Protein AF-A0A2S7QR73-F1 (afdb_monomer_lite)

Structure (mmCIF, N/CA/C/O backbone):
data_AF-A0A2S7QR73-F1
#
_entry.id   AF-A0A2S7QR73-F1
#
loop_
_atom_site.group_PDB
_atom_site.id
_atom_site.type_symbol
_atom_site.label_atom_id
_atom_site.label_alt_id
_atom_site.label_comp_id
_atom_site.label_asym_id
_atom_site.label_entity_id
_atom_site.label_seq_id
_atom_site.pdbx_PDB_ins_code
_atom_site.Cartn_x
_atom_site.Cartn_y
_atom_site.Cartn_z
_atom_site.occupancy
_atom_site.B_iso_or_equiv
_atom_site.auth_seq_id
_atom_site.auth_comp_id
_atom_site.auth_asym_id
_atom_site.auth_atom_id
_atom_site.pdbx_PDB_model_num
ATOM 1 N N . MET A 1 1 ? 65.691 20.257 -45.209 1.00 44.84 1 MET A N 1
ATOM 2 C CA . MET A 1 1 ? 66.036 21.698 -45.166 1.00 44.84 1 MET A CA 1
ATOM 3 C C . MET A 1 1 ? 64.734 22.487 -45.276 1.00 44.84 1 MET A C 1
ATOM 5 O O . MET A 1 1 ? 64.049 22.282 -46.259 1.00 44.84 1 MET A O 1
ATOM 9 N N . ALA A 1 2 ? 64.239 23.292 -44.341 1.00 52.44 2 ALA A N 1
ATOM 10 C CA . ALA A 1 2 ? 64.765 23.883 -43.115 1.00 52.44 2 ALA A CA 1
ATOM 11 C C . ALA A 1 2 ? 63.640 23.892 -42.055 1.00 52.44 2 ALA A C 1
ATOM 13 O O . ALA A 1 2 ? 62.468 24.054 -42.401 1.00 52.44 2 ALA A O 1
ATOM 14 N N . SER A 1 3 ? 63.965 23.687 -40.775 1.00 55.66 3 SER A N 1
ATOM 15 C CA . SER A 1 3 ? 62.967 23.759 -39.703 1.00 55.66 3 SER A CA 1
ATOM 16 C C . SER A 1 3 ? 62.604 25.225 -39.451 1.00 55.66 3 SER A C 1
ATOM 18 O O . SER A 1 3 ? 63.450 26.045 -39.104 1.00 55.66 3 SER A O 1
ATOM 20 N N . LYS A 1 4 ? 61.333 25.579 -39.658 1.00 60.69 4 LYS A N 1
ATOM 21 C CA . LYS A 1 4 ? 60.833 26.939 -39.426 1.00 60.69 4 LYS A CA 1
ATOM 22 C C . LYS A 1 4 ? 60.657 27.137 -37.914 1.00 60.69 4 LYS A C 1
ATOM 24 O O . LYS A 1 4 ? 59.605 26.832 -37.361 1.00 60.69 4 LYS A O 1
ATOM 29 N N . LYS A 1 5 ? 61.738 27.531 -37.235 1.00 59.88 5 LYS A N 1
ATOM 30 C CA . LYS A 1 5 ? 61.752 27.907 -35.811 1.00 59.88 5 LYS A CA 1
ATOM 31 C C . LYS A 1 5 ? 61.102 29.286 -35.654 1.00 59.88 5 LYS A C 1
ATOM 33 O O . LYS A 1 5 ? 61.401 30.195 -36.425 1.00 59.88 5 LYS A O 1
ATOM 38 N N . GLY A 1 6 ? 60.184 29.419 -34.697 1.00 63.78 6 GLY A N 1
ATOM 39 C CA . GLY A 1 6 ? 59.616 30.713 -34.308 1.00 63.78 6 GLY A CA 1
ATOM 40 C C . GLY A 1 6 ? 60.634 31.565 -33.544 1.00 63.78 6 GLY A C 1
ATOM 41 O O . GLY A 1 6 ? 61.650 31.049 -33.085 1.00 63.78 6 GLY A O 1
ATOM 42 N N . ALA A 1 7 ? 60.347 32.861 -33.391 1.00 65.88 7 ALA A N 1
ATOM 43 C CA . ALA A 1 7 ? 61.263 33.874 -32.848 1.00 65.88 7 ALA A CA 1
ATOM 44 C C . ALA A 1 7 ? 61.832 33.586 -31.436 1.00 65.88 7 ALA A C 1
ATOM 46 O O . ALA A 1 7 ? 62.838 34.178 -31.067 1.00 65.88 7 ALA A O 1
ATOM 47 N N . TYR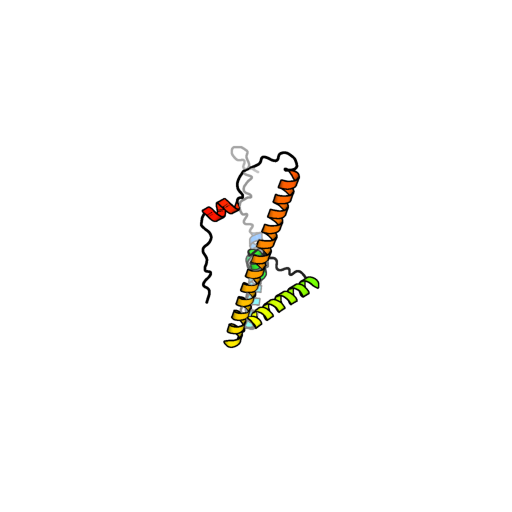 A 1 8 ? 61.232 32.666 -30.673 1.00 61.94 8 TYR A N 1
ATOM 48 C CA . TYR A 1 8 ? 61.679 32.250 -29.338 1.00 61.94 8 TYR A CA 1
ATOM 49 C C . TYR A 1 8 ? 61.745 30.726 -29.198 1.00 61.94 8 TYR A C 1
ATOM 51 O O . TYR A 1 8 ? 61.194 30.187 -28.252 1.00 61.94 8 TYR A O 1
ATOM 59 N N . ASP A 1 9 ? 62.341 30.010 -30.152 1.00 57.59 9 ASP A N 1
ATOM 60 C CA . ASP A 1 9 ? 62.691 28.574 -30.067 1.00 57.59 9 ASP A CA 1
ATOM 61 C C . ASP A 1 9 ? 61.603 27.557 -29.647 1.00 57.59 9 ASP A C 1
ATOM 63 O O . ASP A 1 9 ? 61.860 26.355 -29.589 1.00 57.59 9 ASP A O 1
ATOM 67 N N . THR A 1 10 ? 60.365 27.994 -29.435 1.00 62.06 10 THR A N 1
ATOM 68 C CA . THR A 1 10 ? 59.221 27.178 -29.055 1.00 62.06 10 THR A CA 1
ATOM 69 C C . THR A 1 10 ? 58.523 26.722 -30.327 1.00 62.06 10 THR A C 1
ATOM 71 O O . THR A 1 10 ? 57.956 27.502 -31.095 1.00 62.06 10 THR A O 1
ATOM 74 N N . LYS A 1 11 ? 58.600 25.419 -30.607 1.00 60.41 11 LYS A N 1
ATOM 75 C CA . LYS A 1 11 ? 57.758 24.809 -31.636 1.00 60.41 11 LYS A CA 1
ATOM 76 C C . LYS A 1 11 ? 56.322 24.806 -31.112 1.00 60.41 11 LYS A C 1
ATOM 78 O O . LYS A 1 11 ? 56.071 24.251 -30.051 1.00 60.41 11 LYS A O 1
ATOM 83 N N . ALA A 1 12 ? 55.392 25.403 -31.855 1.00 63.38 12 ALA A N 1
ATOM 84 C CA . ALA A 1 12 ? 53.958 25.313 -31.587 1.00 63.38 12 ALA A CA 1
ATOM 85 C C . ALA A 1 12 ? 53.486 23.866 -31.822 1.00 63.38 12 ALA A C 1
ATOM 87 O O . ALA A 1 12 ? 53.036 23.519 -32.911 1.00 63.38 12 ALA A O 1
ATOM 88 N N . SER A 1 13 ? 53.680 22.999 -30.829 1.00 59.09 13 SER A N 1
ATOM 89 C CA . SER A 1 13 ? 53.363 21.569 -30.895 1.00 59.09 13 SER A CA 1
ATOM 90 C C . SER A 1 13 ? 51.941 21.237 -30.456 1.00 59.09 13 SER A C 1
ATOM 92 O O . SER A 1 13 ? 51.587 20.069 -30.450 1.00 59.09 13 SER A O 1
ATOM 94 N N . ASP A 1 14 ? 51.122 22.228 -30.106 1.00 60.09 14 ASP A N 1
ATOM 95 C CA . ASP A 1 14 ? 49.818 21.980 -29.498 1.00 60.09 14 ASP A CA 1
ATOM 96 C C . ASP A 1 14 ? 48.669 22.465 -30.388 1.00 60.09 14 ASP A C 1
ATOM 98 O O . ASP A 1 14 ? 48.082 23.534 -30.216 1.00 60.09 14 ASP A O 1
ATOM 102 N N . THR A 1 15 ? 48.414 21.700 -31.450 1.00 70.69 15 THR A N 1
ATOM 103 C CA . THR A 1 15 ? 47.251 21.910 -32.328 1.00 70.69 15 THR A CA 1
ATOM 104 C C . THR A 1 15 ? 46.452 20.627 -32.542 1.00 70.69 15 THR A C 1
ATOM 106 O O . THR A 1 15 ? 45.546 20.599 -33.373 1.00 70.69 15 THR A O 1
ATOM 109 N N . ASP A 1 16 ? 46.747 19.586 -31.760 1.00 67.81 16 ASP A N 1
ATOM 110 C CA . ASP A 1 16 ? 46.113 18.268 -31.850 1.00 67.81 16 ASP A CA 1
ATOM 111 C C . ASP A 1 16 ? 44.654 18.259 -31.368 1.00 67.81 16 ASP A C 1
ATOM 113 O O . ASP A 1 16 ? 43.897 17.358 -31.714 1.00 67.81 16 ASP A O 1
ATOM 117 N N . PHE A 1 17 ? 44.205 19.316 -30.685 1.00 73.31 17 PHE A N 1
ATOM 118 C CA . PHE A 1 17 ? 42.786 19.559 -30.398 1.00 73.31 17 PHE A CA 1
ATOM 119 C C . PHE A 1 17 ? 41.962 19.947 -31.638 1.00 73.31 17 PHE A C 1
ATOM 121 O O . PHE A 1 17 ? 40.730 20.006 -31.581 1.00 73.31 17 PHE A O 1
ATOM 128 N N . ARG A 1 18 ? 42.609 20.259 -32.771 1.00 77.62 18 ARG A N 1
ATOM 129 C CA . ARG A 1 18 ? 41.910 20.625 -34.008 1.00 77.62 18 ARG A CA 1
ATOM 130 C C . ARG A 1 18 ? 41.468 19.368 -34.744 1.00 77.62 18 ARG A C 1
ATOM 132 O O . ARG A 1 18 ? 42.265 18.469 -34.987 1.00 77.62 18 ARG A O 1
ATOM 139 N N . LYS A 1 19 ? 40.199 19.349 -35.165 1.00 81.19 19 LYS A N 1
ATOM 140 C CA . LYS A 1 19 ? 39.638 18.284 -36.006 1.00 81.19 19 LYS A CA 1
ATOM 141 C C . LYS A 1 19 ? 40.501 18.107 -37.258 1.00 81.19 19 LYS A C 1
ATOM 143 O O . LYS A 1 19 ? 40.556 19.003 -38.102 1.00 81.19 19 LYS A O 1
ATOM 148 N N . LYS A 1 20 ? 41.161 16.955 -37.368 1.00 76.94 20 LYS A N 1
ATOM 149 C CA . LYS A 1 20 ? 41.886 16.549 -38.572 1.00 76.94 20 LYS A CA 1
ATOM 150 C C . LYS A 1 20 ? 40.854 15.982 -39.547 1.00 76.94 20 LYS A C 1
ATOM 152 O O . LYS A 1 20 ? 40.117 15.059 -39.220 1.00 76.94 20 LYS A O 1
ATOM 157 N N . TYR A 1 21 ? 40.706 16.631 -40.699 1.00 78.12 21 TYR A N 1
ATOM 158 C CA . TYR A 1 21 ? 39.821 16.164 -41.765 1.00 78.12 21 TYR A CA 1
ATOM 159 C C . TYR A 1 21 ? 40.625 15.264 -42.700 1.00 78.12 21 TYR A C 1
ATOM 161 O O . TYR A 1 21 ? 41.126 15.713 -43.734 1.00 78.12 21 TYR A O 1
ATOM 169 N N . ASP A 1 22 ? 40.772 14.000 -42.316 1.00 84.12 22 ASP A N 1
ATOM 170 C CA . ASP A 1 22 ? 41.533 13.028 -43.092 1.00 84.12 22 ASP A CA 1
ATOM 171 C C . ASP A 1 22 ? 40.709 12.527 -44.284 1.00 84.12 22 ASP A C 1
ATOM 173 O O . ASP A 1 22 ? 39.719 11.812 -44.147 1.00 84.12 22 ASP A O 1
ATOM 177 N N . ARG A 1 23 ? 41.107 12.920 -45.501 1.00 82.38 23 ARG A N 1
ATOM 178 C CA . ARG A 1 23 ? 40.344 12.645 -46.736 1.00 82.38 23 ARG A CA 1
ATOM 179 C C . ARG A 1 23 ? 40.074 11.156 -46.971 1.00 82.38 23 ARG A C 1
ATOM 181 O O . ARG A 1 23 ? 39.033 10.824 -47.529 1.00 82.38 23 ARG A O 1
ATOM 188 N N . ALA A 1 24 ? 40.992 10.283 -46.559 1.00 85.81 24 ALA A N 1
ATOM 189 C CA . ALA A 1 24 ? 40.832 8.834 -46.671 1.00 85.81 24 ALA A CA 1
ATOM 190 C C . ALA A 1 24 ? 39.716 8.318 -45.748 1.00 85.81 24 ALA A C 1
ATOM 192 O O . ALA A 1 24 ? 38.812 7.635 -46.216 1.00 85.81 24 ALA A O 1
ATOM 193 N N . GLU A 1 25 ? 39.711 8.743 -44.483 1.00 81.81 25 GLU A N 1
ATOM 194 C CA . GLU A 1 25 ? 38.678 8.381 -43.506 1.00 81.81 25 GLU A CA 1
ATOM 195 C C . GLU A 1 25 ? 37.289 8.866 -43.954 1.00 81.81 25 GLU A C 1
ATOM 197 O O . GLU A 1 25 ? 36.293 8.153 -43.846 1.00 81.81 25 GLU A O 1
ATOM 202 N N . TYR A 1 26 ? 37.205 10.070 -44.528 1.00 83.25 26 TYR A N 1
ATOM 203 C CA . TYR A 1 26 ? 35.949 10.586 -45.080 1.00 83.25 26 TYR A CA 1
ATOM 204 C C . TYR A 1 26 ? 35.499 9.840 -46.342 1.00 83.25 26 TYR A C 1
ATOM 206 O O . TYR A 1 26 ? 34.296 9.670 -46.539 1.00 83.25 26 TYR A O 1
ATOM 214 N N . ALA A 1 27 ? 36.430 9.378 -47.180 1.00 88.69 27 ALA A N 1
ATOM 215 C CA . ALA A 1 27 ? 36.106 8.555 -48.341 1.00 88.69 27 ALA A CA 1
ATOM 216 C C . ALA A 1 27 ? 35.584 7.169 -47.928 1.00 88.69 27 ALA A C 1
ATOM 218 O O . ALA A 1 27 ? 34.644 6.665 -48.539 1.00 88.69 27 ALA A O 1
ATOM 219 N N . GLU A 1 28 ? 36.138 6.571 -46.873 1.00 88.38 28 GLU A N 1
ATOM 220 C CA . GLU A 1 28 ? 35.638 5.313 -46.305 1.00 88.38 28 GLU A CA 1
ATOM 221 C C . GLU A 1 28 ? 34.257 5.493 -45.668 1.00 88.38 28 GLU A C 1
ATOM 223 O O . GLU A 1 28 ? 33.320 4.787 -46.039 1.00 88.38 28 GLU A O 1
ATOM 228 N N . LYS A 1 29 ? 34.067 6.528 -44.838 1.00 86.50 29 LYS A N 1
ATOM 229 C CA . LYS A 1 29 ? 32.746 6.876 -44.280 1.00 86.50 29 LYS A CA 1
ATOM 230 C C . LYS A 1 29 ? 31.697 7.171 -45.355 1.00 86.50 29 LYS A C 1
ATOM 232 O O . LYS A 1 29 ? 30.511 6.920 -45.139 1.00 86.50 29 LYS A O 1
ATOM 237 N N . ALA A 1 30 ? 32.098 7.729 -46.500 1.00 87.56 30 ALA A N 1
ATOM 238 C CA . ALA A 1 30 ? 31.198 7.952 -47.629 1.00 87.56 30 ALA A CA 1
ATOM 239 C C . ALA A 1 30 ? 30.758 6.625 -48.266 1.00 87.56 30 ALA A C 1
ATOM 241 O O . ALA A 1 30 ? 29.562 6.427 -48.470 1.00 87.56 30 ALA A O 1
ATOM 242 N N . LYS A 1 31 ? 31.693 5.692 -48.493 1.00 93.12 31 LYS A N 1
ATOM 243 C CA . LYS A 1 31 ? 31.383 4.348 -49.010 1.00 93.12 31 LYS A CA 1
ATOM 244 C C . LYS A 1 31 ? 30.484 3.558 -48.060 1.00 93.12 31 LYS A C 1
ATOM 246 O O . LYS A 1 31 ? 29.537 2.919 -48.505 1.00 93.12 31 LYS A O 1
ATOM 251 N N . GLU A 1 32 ? 30.746 3.620 -46.756 1.00 90.31 32 GLU A N 1
ATOM 252 C CA . GLU A 1 32 ? 29.907 2.964 -45.747 1.00 90.31 32 GLU A CA 1
ATOM 253 C C . GLU A 1 32 ? 28.484 3.527 -45.722 1.00 90.31 32 GLU A C 1
ATOM 255 O O . GLU A 1 32 ? 27.520 2.778 -45.576 1.00 90.31 32 GLU A O 1
ATOM 260 N N . ARG A 1 33 ? 28.333 4.846 -45.882 1.00 89.12 33 ARG A N 1
ATOM 261 C CA . ARG A 1 33 ? 27.018 5.488 -45.964 1.00 89.12 33 ARG A CA 1
ATOM 262 C C . ARG A 1 33 ? 26.269 5.076 -47.224 1.00 89.12 33 ARG A C 1
ATOM 264 O O . ARG A 1 33 ? 25.105 4.714 -47.127 1.00 89.12 33 ARG A O 1
ATOM 271 N N . GLU A 1 34 ? 26.941 5.076 -48.372 1.00 90.50 34 GLU A N 1
ATOM 272 C CA . GLU A 1 34 ? 26.350 4.647 -49.643 1.00 90.50 34 GLU A CA 1
ATOM 273 C C . GLU A 1 34 ? 25.908 3.174 -49.589 1.00 90.50 34 GLU A C 1
ATOM 275 O O . GLU A 1 34 ? 24.817 2.827 -50.045 1.00 90.50 34 GLU A O 1
ATOM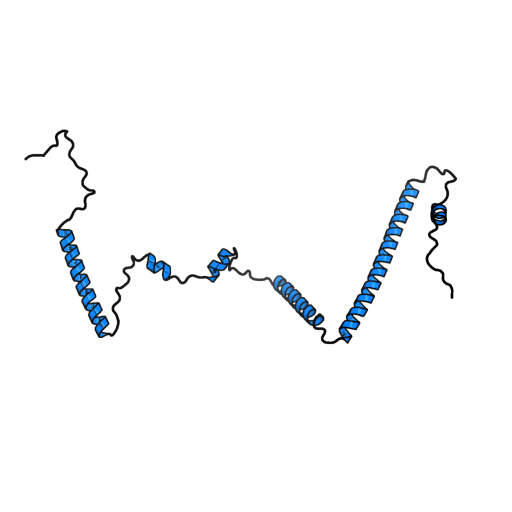 280 N N . ALA A 1 35 ? 26.712 2.304 -48.966 1.00 90.81 35 ALA A N 1
ATOM 281 C CA . ALA A 1 35 ? 26.349 0.907 -48.738 1.00 90.81 35 ALA A CA 1
ATOM 282 C C . ALA A 1 35 ? 25.101 0.778 -47.846 1.00 90.81 35 ALA A C 1
ATOM 284 O O . ALA A 1 35 ? 24.158 0.078 -48.218 1.00 90.81 35 ALA A O 1
ATOM 285 N N . LYS A 1 36 ? 25.050 1.511 -46.724 1.00 87.50 36 LYS A N 1
ATOM 286 C CA . LYS A 1 36 ? 23.887 1.536 -45.821 1.00 87.50 36 LYS A CA 1
ATOM 287 C C . LYS A 1 36 ? 22.631 2.070 -46.509 1.00 87.50 36 LYS A C 1
ATOM 289 O O . LYS A 1 36 ? 21.576 1.460 -46.400 1.00 87.50 36 LYS A O 1
ATOM 294 N N . GLU A 1 37 ? 22.731 3.154 -47.273 1.00 87.75 37 GLU A N 1
ATOM 295 C CA . GLU A 1 37 ? 21.601 3.717 -48.025 1.00 87.75 37 GLU A CA 1
ATOM 296 C C . GLU A 1 37 ? 21.068 2.737 -49.079 1.00 87.75 37 GLU A C 1
ATOM 298 O O . GLU A 1 37 ? 19.856 2.631 -49.281 1.00 87.75 37 GLU A O 1
ATOM 303 N N . LYS A 1 38 ? 21.955 1.969 -49.722 1.00 92.12 38 LYS A N 1
ATOM 304 C CA . LYS A 1 38 ? 21.570 0.922 -50.674 1.00 92.12 38 LYS A CA 1
ATOM 305 C C . LYS A 1 38 ? 20.837 -0.233 -49.993 1.00 92.12 38 LYS A C 1
ATOM 307 O O . LYS A 1 38 ? 19.854 -0.733 -50.543 1.00 92.12 38 LYS A O 1
ATOM 312 N N . GLU A 1 39 ? 21.292 -0.654 -48.818 1.00 87.75 39 GLU A N 1
ATOM 313 C CA . GLU A 1 39 ? 20.623 -1.679 -48.012 1.00 87.75 39 GLU A CA 1
ATOM 314 C C . GLU A 1 39 ? 19.271 -1.188 -47.487 1.00 87.75 39 GLU A C 1
ATOM 316 O O . GLU A 1 39 ? 18.262 -1.864 -47.678 1.00 87.75 39 GLU A O 1
ATOM 321 N N . GLU A 1 40 ? 19.197 0.028 -46.944 1.00 86.69 40 GLU A N 1
ATOM 322 C CA . GLU A 1 40 ? 17.932 0.643 -46.539 1.00 86.69 40 GLU A CA 1
ATOM 323 C C . GLU A 1 40 ? 16.964 0.799 -47.712 1.00 86.69 40 GLU A C 1
ATOM 325 O O . GLU A 1 40 ? 15.766 0.568 -47.562 1.00 86.69 40 GLU A O 1
ATOM 330 N N . GLY A 1 41 ? 17.458 1.181 -48.891 1.00 89.25 41 GLY A N 1
ATOM 331 C CA . GLY A 1 41 ? 16.658 1.282 -50.107 1.00 89.25 41 GLY A CA 1
ATOM 332 C C . GLY A 1 41 ? 16.030 -0.058 -50.492 1.00 89.25 41 GLY A C 1
ATOM 333 O O . GLY A 1 41 ? 14.840 -0.105 -50.812 1.00 89.25 41 GLY A O 1
ATOM 334 N N . ARG A 1 42 ? 16.797 -1.153 -50.391 1.00 91.31 42 ARG A N 1
ATOM 335 C CA . ARG A 1 42 ? 16.285 -2.520 -50.591 1.00 91.31 42 ARG A CA 1
ATOM 336 C C . ARG A 1 42 ? 15.237 -2.879 -49.545 1.00 91.31 42 ARG A C 1
ATOM 338 O O . ARG A 1 42 ? 14.136 -3.262 -49.918 1.00 91.31 42 ARG A O 1
ATOM 345 N N . LEU A 1 43 ? 15.522 -2.664 -48.263 1.00 90.00 43 LEU A N 1
ATOM 346 C CA . LEU A 1 43 ? 14.594 -2.982 -47.173 1.00 90.00 43 LEU A CA 1
ATOM 347 C C . LEU A 1 43 ? 13.298 -2.160 -47.247 1.00 90.00 43 LEU A C 1
ATOM 349 O O . LEU A 1 43 ? 12.211 -2.671 -46.982 1.00 90.00 43 LEU A O 1
ATOM 353 N N . ARG A 1 44 ? 13.376 -0.889 -47.659 1.00 89.19 44 ARG A N 1
ATOM 354 C CA . ARG A 1 44 ? 12.203 -0.040 -47.928 1.00 89.19 44 ARG A CA 1
ATOM 355 C C . ARG A 1 44 ? 11.383 -0.567 -49.094 1.00 89.19 44 ARG A C 1
ATOM 357 O O . ARG A 1 44 ? 10.155 -0.546 -49.030 1.00 89.19 44 ARG A O 1
ATOM 364 N N . TYR A 1 45 ? 12.051 -1.010 -50.154 1.00 90.31 45 TYR A N 1
ATOM 365 C CA . TYR A 1 45 ? 11.398 -1.586 -51.322 1.00 90.31 45 TYR A CA 1
ATOM 366 C C . TYR A 1 45 ? 10.708 -2.913 -50.981 1.00 90.31 45 TYR A C 1
ATOM 368 O O . TYR A 1 45 ? 9.541 -3.098 -51.317 1.00 90.31 45 TYR A O 1
ATOM 376 N N . GLU A 1 46 ? 11.377 -3.786 -50.232 1.00 90.38 46 GLU A N 1
ATOM 377 C CA . GLU A 1 46 ? 10.817 -5.039 -49.721 1.00 90.38 46 GLU A CA 1
ATOM 378 C C . GLU A 1 46 ? 9.632 -4.792 -48.780 1.00 90.38 46 GLU A C 1
ATOM 380 O O . GLU A 1 46 ? 8.584 -5.419 -48.934 1.00 90.38 46 GLU A O 1
ATOM 385 N N . ALA A 1 47 ? 9.733 -3.822 -47.865 1.00 91.38 47 ALA A N 1
ATOM 386 C CA . ALA A 1 47 ? 8.619 -3.425 -47.005 1.00 91.38 47 ALA A CA 1
ATOM 387 C C . ALA A 1 47 ? 7.426 -2.915 -47.830 1.00 91.38 47 ALA A C 1
ATOM 389 O O . ALA A 1 47 ? 6.289 -3.322 -47.586 1.00 91.38 47 ALA A O 1
ATOM 390 N N . LYS A 1 48 ? 7.685 -2.095 -48.858 1.00 91.81 48 LYS A N 1
ATOM 391 C CA . LYS A 1 48 ? 6.659 -1.593 -49.781 1.00 91.81 48 LYS A CA 1
ATOM 392 C C . LYS A 1 48 ? 5.981 -2.726 -50.557 1.00 91.81 48 LYS A C 1
ATOM 394 O O . LYS A 1 48 ? 4.759 -2.704 -50.674 1.00 91.81 48 LYS A O 1
ATOM 399 N N . LEU A 1 49 ? 6.738 -3.713 -51.044 1.00 93.19 49 LEU A N 1
ATOM 400 C CA . LEU A 1 49 ? 6.189 -4.913 -51.691 1.00 93.19 49 LEU A CA 1
ATOM 401 C C . LEU A 1 49 ? 5.347 -5.750 -50.722 1.00 93.19 49 LEU A C 1
ATOM 403 O O . LEU A 1 49 ? 4.289 -6.245 -51.096 1.00 93.19 49 LEU A O 1
ATOM 407 N N . ALA A 1 50 ? 5.777 -5.856 -49.465 1.00 90.94 50 ALA A N 1
ATOM 408 C CA . ALA A 1 50 ? 5.038 -6.529 -48.402 1.00 90.94 50 ALA A CA 1
ATOM 409 C C . ALA A 1 50 ? 3.846 -5.712 -47.855 1.00 90.94 50 ALA A C 1
ATOM 411 O O . ALA A 1 50 ? 3.190 -6.157 -46.913 1.00 90.94 50 ALA A O 1
ATOM 412 N N . GLY A 1 51 ? 3.582 -4.510 -48.386 1.00 93.19 51 GLY A N 1
ATOM 413 C CA . GLY A 1 51 ? 2.516 -3.615 -47.921 1.00 93.19 51 GLY A CA 1
ATOM 414 C C . GLY A 1 51 ? 2.738 -3.033 -46.519 1.00 93.19 51 GLY A C 1
ATOM 415 O O . GLY A 1 51 ? 1.805 -2.515 -45.910 1.00 93.19 51 GLY A O 1
ATOM 416 N N . LYS A 1 52 ? 3.960 -3.119 -45.981 1.00 91.94 52 LYS A N 1
ATOM 417 C CA . LYS A 1 52 ? 4.333 -2.626 -44.650 1.00 91.94 52 LYS A CA 1
ATOM 418 C C . LYS A 1 52 ? 5.125 -1.325 -44.763 1.00 91.94 52 LYS A C 1
ATOM 420 O O . LYS A 1 52 ? 5.889 -1.107 -45.700 1.00 91.94 52 LYS A O 1
ATOM 425 N N . LYS A 1 53 ? 4.976 -0.443 -43.774 1.00 90.06 53 LYS A N 1
ATOM 426 C CA . LYS A 1 53 ? 5.825 0.748 -43.656 1.00 90.06 53 LYS A CA 1
ATOM 427 C C . LYS A 1 53 ? 7.207 0.334 -43.145 1.00 90.06 53 LYS A C 1
ATOM 429 O O . LYS A 1 53 ? 7.301 -0.412 -42.175 1.00 90.06 53 LYS A O 1
ATOM 434 N N . TYR A 1 54 ? 8.262 0.834 -43.784 1.00 88.69 54 TYR A N 1
ATOM 435 C CA . TYR A 1 54 ? 9.626 0.652 -43.295 1.00 88.69 54 TYR A CA 1
ATOM 436 C C . TYR A 1 54 ? 9.858 1.480 -42.028 1.00 88.69 54 TYR A C 1
ATOM 438 O O . TYR A 1 54 ? 9.572 2.681 -42.005 1.00 88.69 54 TYR A O 1
ATOM 446 N N . TYR A 1 55 ? 10.415 0.834 -41.010 1.00 86.31 55 TYR A N 1
ATOM 447 C CA . TYR A 1 55 ? 10.939 1.462 -39.805 1.00 86.31 55 TYR A CA 1
ATOM 448 C C . TYR A 1 55 ? 12.419 1.104 -39.705 1.00 86.31 55 TYR A C 1
ATOM 450 O O . TYR A 1 55 ? 12.778 -0.056 -39.903 1.00 86.31 55 TYR A O 1
ATOM 458 N N . ALA A 1 56 ? 13.267 2.095 -39.424 1.00 85.38 56 ALA A N 1
ATOM 459 C CA . ALA A 1 56 ? 14.678 1.834 -39.174 1.00 85.38 56 ALA A CA 1
ATOM 460 C C . ALA A 1 56 ? 14.808 0.950 -37.917 1.00 85.38 56 ALA A C 1
ATOM 462 O O . ALA A 1 56 ? 14.146 1.243 -36.915 1.00 85.38 56 ALA A O 1
ATOM 463 N N . PRO A 1 57 ? 15.593 -0.141 -37.962 1.00 80.75 57 PRO A N 1
ATOM 464 C CA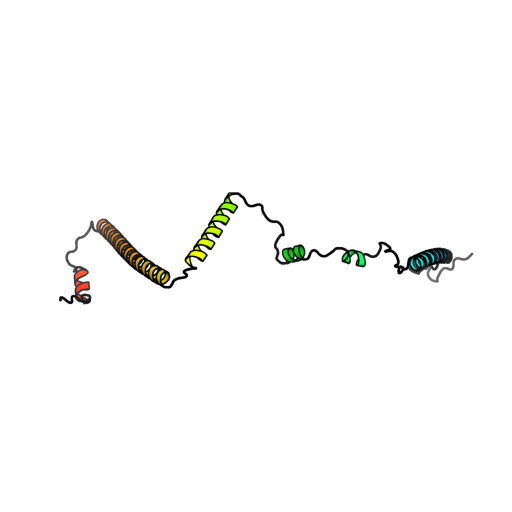 . PRO A 1 57 ? 15.793 -0.989 -36.798 1.00 80.75 57 PRO A CA 1
ATOM 465 C C . PRO A 1 57 ? 16.548 -0.226 -35.706 1.00 80.75 57 PRO A C 1
ATOM 467 O O . PRO A 1 57 ? 17.416 0.599 -35.986 1.00 80.75 57 PRO A O 1
ATOM 470 N N . LEU A 1 58 ? 16.212 -0.528 -34.453 1.00 79.81 58 LEU A N 1
ATOM 471 C CA . LEU A 1 58 ? 16.837 0.062 -33.276 1.00 79.81 58 LEU A CA 1
ATOM 472 C C . LEU A 1 58 ? 18.332 -0.293 -33.236 1.00 79.81 58 LEU A C 1
ATOM 474 O O . LEU A 1 58 ? 18.677 -1.472 -33.189 1.00 79.81 58 LEU A O 1
ATOM 478 N N . THR A 1 59 ? 19.221 0.702 -33.220 1.00 78.44 59 THR A N 1
ATOM 479 C CA . THR A 1 59 ? 20.684 0.495 -33.278 1.00 78.44 59 THR A CA 1
ATOM 480 C C . THR A 1 59 ? 21.319 0.118 -31.935 1.00 78.44 59 THR A C 1
ATOM 482 O O . THR A 1 59 ? 22.529 -0.046 -31.858 1.00 78.44 59 THR A O 1
ATOM 485 N N . GLY A 1 60 ? 20.525 -0.029 -30.868 1.00 72.69 60 GLY A N 1
ATOM 486 C CA . GLY A 1 60 ? 20.992 -0.451 -29.540 1.00 72.69 60 GLY A CA 1
ATOM 487 C C . GLY A 1 60 ? 21.589 0.664 -28.671 1.00 72.69 60 GLY A C 1
ATOM 488 O O . GLY A 1 60 ? 21.510 0.563 -27.450 1.00 72.69 60 GLY A O 1
ATOM 489 N N . ASP A 1 61 ? 22.065 1.758 -29.272 1.00 69.31 61 ASP A N 1
ATOM 490 C CA . ASP A 1 61 ? 22.625 2.927 -28.565 1.00 69.31 61 ASP A CA 1
ATOM 491 C C . ASP A 1 61 ? 21.555 3.867 -27.970 1.00 69.31 61 ASP A C 1
ATOM 493 O O . ASP A 1 61 ? 21.860 4.875 -27.327 1.00 69.31 61 ASP A O 1
ATOM 497 N N . GLU A 1 62 ? 20.272 3.562 -28.171 1.00 69.75 62 GLU A N 1
ATOM 498 C CA . GLU A 1 62 ? 19.168 4.396 -27.702 1.00 69.75 62 GLU A CA 1
ATOM 499 C C . GLU A 1 62 ? 18.809 4.123 -26.231 1.00 69.75 62 GLU A C 1
ATOM 501 O O . GLU A 1 62 ? 17.794 3.503 -25.893 1.00 69.75 62 GLU A O 1
ATOM 506 N N . THR A 1 63 ? 19.637 4.637 -25.326 1.00 65.25 63 THR A N 1
ATOM 507 C CA . THR A 1 63 ? 19.446 4.524 -23.868 1.00 65.25 63 THR A CA 1
ATOM 508 C C . THR A 1 63 ? 18.127 5.140 -23.380 1.00 65.25 63 THR A C 1
ATOM 510 O O . THR A 1 63 ? 17.495 4.631 -22.454 1.00 65.25 63 THR A O 1
ATOM 513 N N . LEU A 1 64 ? 17.658 6.208 -24.033 1.00 63.47 64 LEU A N 1
ATOM 514 C CA . LEU A 1 64 ? 16.425 6.916 -23.669 1.00 63.47 64 LEU A CA 1
ATOM 515 C C . LEU A 1 64 ? 15.147 6.159 -24.070 1.00 63.47 64 LEU A C 1
ATOM 517 O O . LEU A 1 64 ? 14.111 6.311 -23.419 1.00 63.47 64 LEU A O 1
ATOM 521 N N . THR A 1 65 ? 15.205 5.337 -25.119 1.00 64.75 65 THR A N 1
ATOM 522 C CA . THR A 1 65 ? 14.049 4.580 -25.628 1.00 64.75 65 THR A CA 1
ATOM 523 C C . THR A 1 65 ? 13.849 3.290 -24.829 1.00 64.75 65 THR A C 1
ATOM 525 O O . THR A 1 65 ? 12.716 2.920 -24.519 1.00 64.75 65 THR A O 1
ATOM 528 N N . GLN A 1 66 ? 14.946 2.658 -24.397 1.00 65.50 66 GLN A N 1
ATOM 529 C CA . GLN A 1 66 ? 14.927 1.442 -23.574 1.00 65.50 66 GLN A CA 1
ATOM 530 C C . GLN A 1 66 ? 14.287 1.667 -22.194 1.00 65.50 66 GLN A C 1
ATOM 532 O O . GLN A 1 66 ? 13.516 0.829 -21.729 1.00 65.50 66 GLN A O 1
ATOM 537 N N . ALA A 1 67 ? 14.513 2.826 -21.565 1.00 63.16 67 ALA A N 1
ATOM 538 C CA . ALA A 1 67 ? 13.939 3.147 -20.254 1.00 63.16 67 ALA A CA 1
ATOM 539 C C . ALA A 1 67 ? 12.395 3.207 -20.246 1.00 63.16 67 ALA A C 1
ATOM 541 O O . ALA A 1 67 ? 11.776 2.955 -19.215 1.00 63.16 67 ALA A O 1
ATOM 542 N N . ARG A 1 68 ? 11.760 3.503 -21.391 1.00 63.22 68 ARG A N 1
ATOM 543 C CA . ARG A 1 68 ? 10.290 3.516 -21.540 1.00 63.22 68 ARG A CA 1
ATOM 544 C C . ARG A 1 68 ? 9.687 2.143 -21.833 1.00 63.22 68 ARG A C 1
ATOM 546 O O . ARG A 1 68 ? 8.477 1.985 -21.696 1.00 63.22 68 ARG A O 1
ATOM 553 N N . ALA A 1 69 ? 10.497 1.173 -22.257 1.00 64.81 69 ALA A N 1
ATOM 554 C CA . ALA A 1 69 ? 10.023 -0.171 -22.581 1.00 64.81 69 ALA A CA 1
ATOM 555 C C . ALA A 1 69 ? 9.654 -0.972 -21.322 1.00 64.81 69 ALA A C 1
ATOM 557 O O . ALA A 1 69 ? 8.757 -1.815 -21.360 1.00 64.81 69 ALA A O 1
ATOM 558 N N . ASN A 1 70 ? 10.296 -0.676 -20.190 1.00 73.81 70 ASN A N 1
ATOM 559 C CA . ASN A 1 70 ? 9.966 -1.298 -18.915 1.00 73.81 70 ASN A CA 1
ATOM 560 C C . ASN A 1 70 ? 8.656 -0.700 -18.383 1.00 73.81 70 ASN A C 1
ATOM 562 O O . ASN A 1 70 ? 8.617 0.441 -17.922 1.00 73.81 70 ASN A O 1
ATOM 566 N N . ARG A 1 71 ? 7.565 -1.473 -18.463 1.00 75.88 71 ARG A N 1
ATOM 567 C CA . ARG A 1 71 ? 6.261 -1.110 -17.892 1.00 75.88 71 ARG A CA 1
ATOM 568 C C . ARG A 1 71 ? 6.447 -0.794 -16.406 1.00 75.88 71 ARG A C 1
ATOM 570 O O . ARG A 1 71 ? 6.834 -1.667 -15.638 1.00 75.88 71 ARG A O 1
ATOM 577 N N . LEU A 1 72 ? 6.178 0.450 -16.015 1.00 80.75 72 LEU A N 1
ATOM 578 C CA . LEU A 1 72 ? 6.276 0.881 -14.621 1.00 80.75 72 LEU A CA 1
ATOM 579 C C . LEU A 1 72 ? 5.343 0.036 -13.741 1.00 80.75 72 LEU A C 1
ATOM 581 O O . LEU A 1 72 ? 4.135 -0.002 -13.983 1.00 80.75 72 LEU A O 1
ATOM 585 N N . ASP A 1 73 ? 5.891 -0.605 -12.707 1.00 83.38 73 ASP A N 1
ATOM 586 C CA . ASP A 1 73 ? 5.089 -1.242 -11.661 1.00 83.38 73 ASP A CA 1
ATOM 587 C C . ASP A 1 73 ? 4.574 -0.174 -10.691 1.00 83.38 73 ASP A C 1
ATOM 589 O O . ASP A 1 73 ? 5.232 0.232 -9.730 1.00 83.38 73 ASP A O 1
ATOM 593 N N . VAL A 1 74 ? 3.378 0.325 -10.993 1.00 87.25 74 VAL A N 1
ATOM 594 C CA . VAL A 1 74 ? 2.724 1.382 -10.218 1.00 87.25 74 VAL A CA 1
ATOM 595 C C . VAL A 1 74 ? 2.410 0.917 -8.791 1.00 87.25 74 VAL A C 1
ATOM 597 O O . VAL A 1 74 ? 2.508 1.718 -7.863 1.00 87.25 74 VAL A O 1
ATOM 600 N N . SER A 1 75 ? 2.083 -0.365 -8.592 1.00 85.88 75 SER A N 1
ATOM 601 C CA . SER A 1 75 ? 1.696 -0.895 -7.279 1.00 85.88 75 SER A CA 1
ATOM 602 C C . SER A 1 75 ? 2.875 -0.937 -6.309 1.00 85.88 75 SER A C 1
ATOM 604 O O . SER A 1 75 ? 2.777 -0.415 -5.197 1.00 85.88 75 SER A O 1
ATOM 606 N N . ALA A 1 76 ? 4.023 -1.452 -6.756 1.00 85.81 76 ALA A N 1
ATOM 607 C CA . ALA A 1 76 ? 5.238 -1.492 -5.953 1.00 85.81 76 ALA A CA 1
ATOM 608 C C . ALA A 1 76 ? 5.756 -0.079 -5.644 1.00 85.81 76 ALA A C 1
ATOM 610 O O . ALA A 1 76 ? 6.198 0.195 -4.526 1.00 85.81 76 ALA A O 1
ATOM 611 N N . ASN A 1 77 ? 5.658 0.838 -6.613 1.00 87.06 77 ASN A N 1
ATOM 612 C CA . ASN A 1 77 ? 6.056 2.231 -6.419 1.00 87.06 77 ASN A CA 1
ATOM 613 C C . ASN A 1 77 ? 5.169 2.948 -5.393 1.00 87.06 77 ASN A C 1
ATOM 615 O O . ASN A 1 77 ? 5.685 3.693 -4.562 1.00 87.06 77 ASN A O 1
ATOM 619 N N . HIS A 1 78 ? 3.855 2.711 -5.418 1.00 89.44 78 HIS A N 1
ATOM 620 C CA . HIS A 1 78 ? 2.923 3.302 -4.458 1.00 89.44 78 HIS A CA 1
ATOM 621 C C . HIS A 1 78 ? 3.136 2.769 -3.035 1.00 89.44 78 HIS A C 1
ATOM 623 O O . HIS A 1 78 ? 3.229 3.563 -2.101 1.00 89.44 78 HIS A O 1
ATOM 629 N N . LEU A 1 79 ? 3.295 1.450 -2.873 1.00 90.81 79 LEU A N 1
ATOM 630 C CA . LEU A 1 79 ? 3.595 0.837 -1.573 1.00 90.81 79 LEU A CA 1
ATOM 631 C C . LEU A 1 79 ? 4.891 1.402 -0.985 1.00 90.81 79 LEU A C 1
ATOM 633 O O . LEU A 1 79 ? 4.905 1.854 0.160 1.00 90.81 79 LEU A O 1
ATOM 637 N N . ARG A 1 80 ? 5.945 1.501 -1.806 1.00 88.06 80 ARG A N 1
ATOM 638 C CA . ARG A 1 80 ? 7.217 2.112 -1.401 1.00 88.06 80 ARG A CA 1
ATOM 639 C C . ARG A 1 80 ? 7.057 3.582 -1.007 1.00 88.06 80 ARG A C 1
ATOM 641 O O . ARG A 1 80 ? 7.678 4.006 -0.039 1.00 88.06 80 ARG A O 1
ATOM 648 N N . ALA A 1 81 ? 6.229 4.347 -1.719 1.00 90.31 81 ALA A N 1
ATOM 649 C CA . ALA A 1 81 ? 5.957 5.748 -1.394 1.00 90.31 81 ALA A CA 1
ATOM 650 C C . ALA A 1 81 ? 5.214 5.915 -0.056 1.00 90.31 81 ALA A C 1
ATOM 652 O O . ALA A 1 81 ? 5.470 6.877 0.661 1.00 90.31 81 ALA A O 1
ATOM 653 N N . ILE A 1 82 ? 4.340 4.969 0.303 1.00 91.38 82 ILE A N 1
ATOM 654 C CA . ILE A 1 82 ? 3.663 4.923 1.612 1.00 91.38 82 ILE A CA 1
ATOM 655 C C . ILE A 1 82 ? 4.601 4.377 2.713 1.00 91.38 82 ILE A C 1
ATOM 657 O O . ILE A 1 82 ? 4.279 4.435 3.898 1.00 91.38 82 ILE A O 1
ATOM 661 N N . GLY A 1 83 ? 5.785 3.871 2.352 1.00 89.69 83 GLY A N 1
ATOM 662 C CA . GLY A 1 83 ? 6.710 3.216 3.281 1.00 89.69 83 GLY A CA 1
ATOM 663 C C . GLY A 1 83 ? 6.275 1.800 3.672 1.00 89.69 83 GLY A C 1
ATOM 664 O O . GLY A 1 83 ? 6.783 1.245 4.641 1.00 89.69 83 GLY A O 1
ATOM 665 N N . GLN A 1 84 ? 5.335 1.213 2.931 1.00 88.12 84 GLN A N 1
ATOM 666 C CA . GLN A 1 84 ? 4.870 -0.156 3.119 1.00 88.12 84 GLN A CA 1
ATOM 667 C C . GLN A 1 84 ? 5.626 -1.112 2.193 1.00 88.12 84 GLN A C 1
ATOM 669 O O . GLN A 1 84 ? 5.973 -0.780 1.057 1.00 88.12 84 GLN A O 1
ATOM 674 N N . THR A 1 85 ? 5.869 -2.328 2.672 1.00 86.69 85 THR A N 1
ATOM 675 C CA . THR A 1 85 ? 6.398 -3.416 1.848 1.00 86.69 85 THR A CA 1
ATOM 676 C C . THR A 1 85 ? 5.242 -4.236 1.275 1.00 86.69 85 THR A C 1
ATOM 678 O O . THR A 1 85 ? 4.184 -4.362 1.886 1.00 86.69 85 THR A O 1
ATOM 681 N N . GLY A 1 86 ? 5.432 -4.802 0.081 1.00 82.31 86 GLY A N 1
ATOM 682 C CA . GLY A 1 86 ? 4.473 -5.739 -0.525 1.00 82.31 86 GLY A CA 1
ATOM 683 C C . GLY A 1 86 ? 4.580 -7.168 0.018 1.00 82.31 86 GLY A C 1
ATOM 684 O O . GLY A 1 86 ? 3.977 -8.083 -0.537 1.00 82.31 86 GLY A O 1
ATOM 685 N N . GLU A 1 87 ? 5.382 -7.383 1.060 1.00 85.19 87 GLU A N 1
ATOM 686 C CA . GLU A 1 87 ? 5.644 -8.699 1.632 1.00 85.19 87 GLU A CA 1
ATOM 687 C C . GLU A 1 87 ? 4.593 -9.024 2.695 1.00 85.19 87 GLU A C 1
ATOM 689 O O . GLU A 1 87 ? 4.516 -8.379 3.740 1.00 85.19 87 GLU A O 1
ATOM 694 N N . VAL A 1 88 ? 3.773 -10.042 2.431 1.00 87.06 88 VAL A N 1
ATOM 695 C CA . VAL A 1 88 ? 2.752 -10.518 3.371 1.00 87.06 88 VAL A CA 1
ATOM 696 C C . VAL A 1 88 ? 3.336 -11.644 4.224 1.00 87.06 88 VAL A C 1
ATOM 698 O O . VAL A 1 88 ? 3.784 -12.664 3.696 1.00 87.06 88 VAL A O 1
ATOM 701 N N . GLN A 1 89 ? 3.305 -11.478 5.547 1.00 86.69 89 GLN A N 1
ATOM 702 C CA . GLN A 1 89 ? 3.716 -12.518 6.492 1.00 86.69 89 GLN A CA 1
ATOM 703 C C . GLN A 1 89 ? 2.714 -13.679 6.494 1.00 86.69 89 GLN A C 1
ATOM 705 O O . GLN A 1 89 ? 1.500 -13.475 6.418 1.00 86.69 89 GLN A O 1
ATOM 710 N N . ARG A 1 90 ? 3.210 -14.915 6.606 1.00 90.50 90 ARG A N 1
ATOM 711 C CA . ARG A 1 90 ? 2.344 -16.094 6.755 1.00 90.50 90 ARG A CA 1
ATOM 712 C C . ARG A 1 90 ? 1.816 -16.149 8.188 1.00 90.50 90 ARG A C 1
ATOM 714 O O . ARG A 1 90 ? 2.608 -16.194 9.122 1.00 90.50 90 ARG A O 1
ATOM 721 N N . ALA A 1 91 ? 0.495 -16.157 8.343 1.00 93.19 91 ALA A N 1
ATOM 722 C CA . ALA A 1 91 ? -0.155 -16.238 9.649 1.00 93.19 91 ALA A CA 1
ATOM 723 C C . ALA A 1 91 ? 0.027 -17.627 10.288 1.00 93.19 91 ALA A C 1
ATOM 725 O O . ALA A 1 91 ? -0.054 -18.648 9.598 1.00 93.19 91 ALA A O 1
ATOM 726 N N . GLY A 1 92 ? 0.246 -17.663 11.605 1.00 96.38 92 GLY A N 1
ATOM 727 C CA . GLY A 1 92 ? 0.221 -18.893 12.394 1.00 96.38 92 GLY A CA 1
ATOM 728 C C . GLY A 1 92 ? -1.206 -19.374 12.685 1.00 96.38 92 GLY A C 1
ATOM 729 O O . GLY A 1 92 ? -2.186 -18.667 12.456 1.00 96.38 92 GLY A O 1
ATOM 730 N N . VAL A 1 93 ? -1.344 -20.583 13.239 1.00 96.19 93 VAL A N 1
ATOM 731 C CA . VAL A 1 93 ? -2.663 -21.153 13.596 1.00 96.19 93 VAL A CA 1
ATOM 732 C C . VAL A 1 93 ? -3.375 -20.303 14.656 1.00 96.19 93 VAL A C 1
ATOM 734 O O . VAL A 1 93 ? -4.590 -20.124 14.598 1.00 96.19 93 VAL A O 1
ATOM 737 N N . GLU A 1 94 ? -2.624 -19.755 15.609 1.00 95.06 94 GLU A N 1
ATOM 738 C CA . GLU A 1 94 ? -3.159 -18.890 16.665 1.00 95.06 94 GLU A CA 1
ATOM 739 C C . GLU A 1 94 ? -3.658 -17.548 16.118 1.00 95.06 94 GLU A C 1
ATOM 741 O O . GLU A 1 94 ? -4.723 -17.083 16.516 1.00 95.06 94 GLU A O 1
ATOM 746 N N . ASP A 1 95 ? -2.943 -16.954 15.161 1.00 94.94 95 ASP A N 1
ATOM 747 C CA . ASP A 1 95 ? -3.355 -15.712 14.496 1.00 94.94 95 ASP A CA 1
ATOM 748 C C . ASP A 1 95 ? -4.671 -15.899 13.745 1.00 94.94 95 ASP A C 1
ATOM 750 O O . ASP A 1 95 ? -5.569 -15.063 13.826 1.00 94.94 95 ASP A O 1
ATOM 754 N N . VAL A 1 96 ? -4.805 -17.032 13.051 1.00 95.88 96 VAL A N 1
ATOM 755 C CA . VAL A 1 96 ? -6.029 -17.378 12.328 1.00 95.88 96 VAL A CA 1
ATOM 756 C C . VAL A 1 96 ? -7.195 -17.568 13.296 1.00 95.88 96 VAL A C 1
ATOM 758 O O . VAL A 1 96 ? -8.278 -17.058 13.029 1.00 95.88 96 VAL A O 1
ATOM 761 N N . ARG A 1 97 ? -6.987 -18.241 14.436 1.00 96.94 97 ARG A N 1
ATOM 762 C CA . ARG A 1 97 ? -8.031 -18.410 15.464 1.00 96.94 97 ARG A CA 1
ATOM 763 C C . ARG A 1 97 ? -8.495 -17.073 16.031 1.00 96.94 97 ARG A C 1
ATOM 765 O O . ARG A 1 97 ? -9.684 -16.788 15.964 1.00 96.94 97 ARG A O 1
ATOM 772 N N . ARG A 1 98 ? -7.561 -16.220 16.464 1.00 96.56 98 ARG A N 1
ATOM 773 C CA . ARG A 1 98 ? -7.881 -14.865 16.948 1.00 96.56 98 ARG A CA 1
ATOM 774 C C . ARG A 1 98 ? -8.676 -14.078 15.916 1.00 96.56 98 ARG A C 1
ATOM 776 O O . ARG A 1 98 ? -9.675 -13.447 16.243 1.00 96.56 98 ARG A O 1
ATOM 783 N N . ARG A 1 99 ? -8.273 -14.170 14.647 1.00 96.50 99 ARG A N 1
ATOM 784 C CA . ARG A 1 99 ? -8.964 -13.468 13.570 1.00 96.50 99 ARG A CA 1
ATOM 785 C C . ARG A 1 99 ? -10.375 -14.001 13.324 1.00 96.50 99 ARG A C 1
ATOM 787 O O . ARG A 1 99 ? -11.263 -13.216 13.005 1.00 96.50 99 ARG A O 1
ATOM 794 N N . ILE A 1 100 ? -10.585 -15.309 13.460 1.00 97.06 100 ILE A N 1
ATOM 795 C CA . ILE A 1 100 ? -11.914 -15.925 13.373 1.00 97.06 100 ILE A CA 1
ATOM 796 C C . ILE A 1 100 ? -12.802 -15.431 14.515 1.00 97.06 100 ILE A C 1
ATOM 798 O O . ILE A 1 100 ? -13.934 -15.033 14.247 1.00 97.06 100 ILE A O 1
ATOM 802 N N . ASP A 1 101 ? -12.287 -15.404 15.744 1.00 97.69 101 ASP A N 1
ATOM 803 C CA . ASP A 1 101 ? -13.041 -14.959 16.918 1.00 97.69 101 ASP A CA 1
ATOM 804 C C . ASP A 1 101 ? -13.459 -13.485 16.780 1.00 97.69 101 ASP A C 1
ATOM 806 O O . ASP A 1 101 ? -14.638 -13.165 16.921 1.00 97.69 101 ASP A O 1
ATOM 810 N N . GLU A 1 102 ? -12.544 -12.601 16.366 1.00 96.25 102 GLU A N 1
ATOM 811 C CA . GLU A 1 102 ? -12.847 -11.186 16.090 1.00 96.25 102 GLU A CA 1
ATOM 812 C C . GLU A 1 102 ? -13.936 -11.011 15.019 1.00 96.25 102 GLU A C 1
ATOM 814 O O . GLU A 1 102 ? -14.855 -10.199 15.160 1.00 96.25 102 GLU A O 1
ATOM 819 N N . ILE A 1 103 ? -13.834 -11.756 13.913 1.00 97.19 103 ILE A N 1
ATOM 820 C CA . ILE A 1 103 ? -14.817 -11.688 12.825 1.00 97.19 103 ILE A CA 1
ATOM 821 C C . ILE A 1 103 ? -16.172 -12.200 13.312 1.00 97.19 103 ILE A C 1
ATOM 823 O O . ILE A 1 103 ? -17.203 -11.603 12.995 1.00 97.19 103 ILE A O 1
ATOM 827 N N . TRP A 1 104 ? -16.181 -13.283 14.087 1.00 97.12 104 TRP A N 1
ATOM 828 C CA . TRP A 1 104 ? -17.395 -13.830 14.668 1.00 97.12 104 TRP A CA 1
ATOM 829 C C . TRP A 1 104 ? -18.060 -12.827 15.607 1.00 97.12 104 TRP A C 1
ATOM 831 O O . TRP A 1 104 ? -19.252 -12.566 15.460 1.00 97.12 104 TRP A O 1
ATOM 841 N N . GLU A 1 105 ? -17.307 -12.208 16.516 1.00 94.94 105 GLU A N 1
ATOM 842 C CA . GLU A 1 105 ? -17.820 -11.170 17.410 1.00 94.94 105 GLU A CA 1
ATOM 843 C C . GLU A 1 105 ? -18.394 -9.982 16.639 1.00 94.94 105 GLU A C 1
ATOM 845 O O . GLU A 1 105 ? -19.489 -9.522 16.967 1.00 94.94 105 GLU A O 1
ATOM 850 N N . ARG A 1 106 ? -17.726 -9.536 15.566 1.00 95.88 106 ARG A N 1
ATOM 851 C CA . ARG A 1 106 ? -18.243 -8.465 14.704 1.00 95.88 106 ARG A CA 1
ATOM 852 C C . ARG A 1 106 ? -19.580 -8.844 14.071 1.00 95.88 106 ARG A C 1
ATOM 854 O O . ARG A 1 106 ? -20.522 -8.061 14.130 1.00 95.88 106 ARG A O 1
ATOM 861 N N . ILE A 1 107 ? -19.689 -10.060 13.536 1.00 94.81 107 ILE A N 1
ATOM 862 C CA . ILE A 1 107 ? -20.938 -10.578 12.959 1.00 94.81 107 ILE A CA 1
ATOM 863 C C . ILE A 1 107 ? -22.029 -10.687 14.032 1.00 94.81 107 ILE A C 1
ATOM 865 O O . ILE A 1 107 ? -23.186 -10.371 13.769 1.00 94.81 107 ILE A O 1
ATOM 869 N N . GLN A 1 108 ? -21.697 -11.128 15.246 1.00 91.81 108 GLN A N 1
ATOM 870 C CA . GLN A 1 108 ? -22.665 -11.214 16.341 1.00 91.81 108 GLN A CA 1
ATOM 871 C C . GLN A 1 108 ? -23.113 -9.832 16.818 1.00 91.81 108 GLN A C 1
ATOM 873 O O . GLN A 1 108 ? -24.287 -9.658 17.131 1.00 91.81 108 GLN A O 1
ATOM 878 N N . ALA A 1 109 ? -22.219 -8.845 16.856 1.00 86.00 109 ALA A N 1
ATOM 879 C CA . ALA A 1 109 ? -22.565 -7.464 17.169 1.00 86.00 109 ALA A CA 1
ATOM 880 C C . ALA A 1 109 ? -23.477 -6.869 16.090 1.00 86.00 109 ALA A C 1
ATOM 882 O O . ALA A 1 109 ? -24.511 -6.300 16.421 1.00 86.00 109 ALA A O 1
ATOM 883 N N . GLU A 1 110 ? -23.148 -7.062 14.811 1.00 84.31 110 GLU A N 1
ATOM 884 C CA . GLU A 1 110 ? -23.998 -6.661 13.685 1.00 84.31 110 GLU A CA 1
ATOM 885 C C . GLU A 1 110 ? -25.390 -7.307 13.789 1.00 84.31 110 GLU A C 1
ATOM 887 O O . GLU A 1 110 ? -26.384 -6.591 13.734 1.00 84.31 110 GLU A O 1
ATOM 892 N N . LYS A 1 111 ? -25.477 -8.613 14.078 1.00 84.69 111 LYS A N 1
ATOM 893 C CA . LYS A 1 111 ? -26.752 -9.324 14.298 1.00 84.69 111 LYS A CA 1
ATOM 894 C C . LYS A 1 111 ? -27.531 -8.835 15.519 1.00 84.69 111 LYS A C 1
ATOM 896 O O . LYS A 1 111 ? -28.748 -8.732 15.465 1.00 84.69 111 LYS A O 1
ATOM 901 N N . LYS A 1 112 ? -26.851 -8.545 16.632 1.00 77.88 112 LYS A N 1
ATOM 902 C CA . LYS A 1 112 ? -27.484 -7.968 17.831 1.00 77.88 112 LYS A CA 1
ATOM 903 C C . LYS A 1 112 ? -27.980 -6.549 17.578 1.00 77.88 112 LYS A C 1
ATOM 905 O O . LYS A 1 112 ? -28.972 -6.156 18.172 1.00 77.88 112 LYS A O 1
ATOM 910 N N . ASN A 1 113 ? -27.291 -5.790 16.728 1.00 77.31 113 ASN A N 1
ATOM 911 C CA . ASN A 1 113 ? -27.690 -4.444 16.322 1.00 77.31 113 ASN A CA 1
ATOM 912 C C . ASN A 1 113 ? -28.810 -4.470 15.276 1.00 77.31 113 ASN A C 1
ATOM 914 O O . ASN A 1 113 ? -29.616 -3.540 15.217 1.00 77.31 113 ASN A O 1
ATOM 918 N N . GLU A 1 114 ? -28.899 -5.543 14.490 1.00 78.25 114 GLU A N 1
ATOM 919 C CA . GLU A 1 114 ? -30.010 -5.872 13.598 1.00 78.25 114 GLU A CA 1
ATOM 920 C C . GLU A 1 114 ? -31.254 -6.289 14.409 1.00 78.25 114 GLU A C 1
ATOM 922 O O . GLU A 1 114 ? -31.840 -7.352 14.236 1.00 78.25 114 GLU A O 1
ATOM 927 N N . VAL A 1 115 ? -31.685 -5.429 15.335 1.00 63.56 115 VAL A N 1
ATOM 928 C CA . VAL A 1 115 ? -32.974 -5.566 16.013 1.00 63.56 115 VAL A CA 1
ATOM 929 C C . VAL A 1 115 ? -34.042 -5.027 15.076 1.00 63.56 115 VAL A C 1
ATOM 931 O O . VAL A 1 115 ? -34.207 -3.809 14.925 1.00 63.56 115 VAL A O 1
ATOM 934 N N . VAL A 1 116 ? -34.753 -5.942 14.427 1.00 63.53 116 VAL A N 1
ATOM 935 C CA . VAL A 1 116 ? -35.747 -5.632 13.392 1.00 63.53 116 VAL A CA 1
ATOM 936 C C . VAL A 1 116 ? -37.092 -5.195 14.003 1.00 63.53 116 VAL A C 1
ATOM 938 O O . VAL A 1 116 ? -37.861 -4.503 13.336 1.00 63.53 116 VAL A O 1
ATOM 941 N N . SER A 1 117 ? -37.371 -5.489 15.284 1.00 75.00 117 SER A N 1
ATOM 942 C CA . SER A 1 117 ? -38.660 -5.183 15.931 1.00 75.00 117 SER A CA 1
ATOM 943 C C . SER A 1 117 ? -38.583 -4.144 17.070 1.00 75.00 117 SER A C 1
ATOM 945 O O . SER A 1 117 ? -37.598 -4.034 17.796 1.00 75.00 117 SER A O 1
ATOM 947 N N . LEU A 1 118 ? -39.648 -3.349 17.254 1.00 78.94 118 LEU A N 1
ATOM 948 C CA . LEU A 1 118 ? -39.754 -2.353 18.337 1.00 78.94 118 LEU A CA 1
ATOM 949 C C . LEU A 1 118 ? -39.824 -3.006 19.731 1.00 78.94 118 LEU A C 1
ATOM 951 O O . LEU A 1 118 ? -39.315 -2.438 20.695 1.00 78.94 118 LEU A O 1
ATOM 955 N N . GLY A 1 119 ? -40.447 -4.185 19.834 1.00 82.19 119 GLY A N 1
ATOM 956 C CA . GLY A 1 119 ? -40.630 -4.910 21.096 1.00 82.19 119 GLY A CA 1
ATOM 957 C C . GLY A 1 119 ? -39.304 -5.356 21.709 1.00 82.19 119 GLY A C 1
ATOM 958 O O . GLY A 1 119 ? -39.021 -5.026 22.857 1.00 82.19 119 GLY A O 1
ATOM 959 N N . GLU A 1 120 ? -38.438 -5.977 20.907 1.00 75.25 120 GLU A N 1
ATOM 960 C CA . GLU A 1 120 ? -37.112 -6.435 21.347 1.00 75.25 120 GLU A CA 1
ATOM 961 C C . GLU A 1 120 ? -36.213 -5.265 21.784 1.00 75.25 120 GLU A C 1
ATOM 963 O O . GLU A 1 120 ? -35.443 -5.386 22.735 1.00 75.25 120 GLU A O 1
ATOM 968 N N . ARG A 1 121 ? -36.358 -4.081 21.167 1.00 76.00 121 ARG A N 1
ATOM 969 C CA . ARG A 1 121 ? -35.641 -2.864 21.603 1.00 76.00 121 ARG A CA 1
ATOM 970 C C . ARG A 1 121 ? -36.114 -2.350 22.962 1.00 76.00 121 ARG A C 1
ATOM 972 O O . ARG A 1 121 ? -35.316 -1.790 23.714 1.00 76.00 121 ARG A O 1
ATOM 979 N N . LEU A 1 122 ? -37.406 -2.474 23.266 1.00 82.44 122 LEU A N 1
ATOM 980 C CA . LEU A 1 122 ? -37.960 -2.058 24.557 1.00 82.44 122 LEU A CA 1
ATOM 981 C C . LEU A 1 122 ? -37.566 -3.035 25.668 1.00 82.44 122 LEU A C 1
ATOM 983 O O . LEU A 1 122 ? -37.267 -2.601 26.778 1.00 82.44 122 LEU A O 1
ATOM 987 N N . GLU A 1 123 ? -37.517 -4.331 25.369 1.00 81.06 123 GLU A N 1
ATOM 988 C CA . GLU A 1 123 ? -37.031 -5.357 26.295 1.00 81.06 123 GLU A CA 1
ATOM 989 C C . GLU A 1 123 ? -35.532 -5.212 26.565 1.00 81.06 123 GLU A C 1
ATOM 991 O O . GLU A 1 123 ? -35.130 -5.218 27.728 1.00 81.06 123 GLU A O 1
ATOM 996 N N . GLY A 1 124 ? -34.725 -4.959 25.528 1.00 78.56 124 GLY A N 1
ATOM 997 C CA . GLY A 1 124 ? -33.304 -4.636 25.680 1.00 78.56 124 GLY A CA 1
ATOM 998 C C . GLY A 1 124 ? -33.078 -3.456 26.628 1.00 78.56 124 GLY A C 1
ATOM 999 O O . GLY A 1 124 ? -32.320 -3.579 27.588 1.00 78.56 124 GLY A O 1
ATOM 1000 N N . ARG A 1 125 ? -33.824 -2.355 26.446 1.00 79.88 125 ARG A N 1
ATOM 1001 C CA . ARG A 1 125 ? -33.751 -1.194 27.350 1.00 79.88 125 ARG A CA 1
ATOM 1002 C C . ARG A 1 125 ? -34.154 -1.513 28.790 1.00 79.88 125 ARG A C 1
ATOM 1004 O O . ARG A 1 125 ? -33.499 -1.049 29.714 1.00 79.88 125 ARG A O 1
ATOM 1011 N N . ARG A 1 126 ? -35.201 -2.314 29.005 1.00 84.81 126 ARG A N 1
ATOM 1012 C CA . ARG A 1 126 ? -35.622 -2.722 30.360 1.00 84.81 126 ARG A CA 1
ATOM 1013 C C . ARG A 1 126 ? -34.548 -3.549 31.065 1.00 84.81 126 ARG A C 1
ATOM 1015 O O . ARG A 1 126 ? -34.269 -3.302 32.233 1.00 84.81 126 ARG A O 1
ATOM 1022 N N . VAL A 1 127 ? -33.927 -4.487 30.351 1.00 83.69 127 VAL A N 1
ATOM 1023 C CA . VAL A 1 127 ? -32.845 -5.326 30.885 1.00 83.69 127 VAL A CA 1
ATOM 1024 C C . VAL A 1 127 ? -31.594 -4.493 31.185 1.00 83.69 127 VAL A C 1
ATOM 1026 O O . VAL A 1 127 ? -30.944 -4.714 32.204 1.00 83.69 127 VAL A O 1
ATOM 1029 N N . GLU A 1 128 ? -31.256 -3.522 30.336 1.00 82.00 128 GLU A N 1
ATOM 1030 C CA . GLU A 1 128 ? -30.163 -2.575 30.593 1.00 82.00 128 GLU A CA 1
ATOM 1031 C C . GLU A 1 128 ? -30.438 -1.702 31.825 1.00 82.00 128 GLU A C 1
ATOM 1033 O O . GLU A 1 128 ? -29.568 -1.577 32.685 1.00 82.00 128 GLU A O 1
ATOM 1038 N N . GLU A 1 129 ? -31.654 -1.169 31.976 1.00 83.69 129 GLU A N 1
ATOM 1039 C CA . GLU A 1 129 ? -32.051 -0.389 33.156 1.00 83.69 129 GLU A CA 1
ATOM 1040 C C . GLU A 1 129 ? -32.032 -1.217 34.451 1.00 83.69 129 GLU A C 1
ATOM 1042 O O . GLU A 1 129 ? -31.669 -0.706 35.514 1.00 83.69 129 GLU A O 1
ATOM 1047 N N . GLU A 1 130 ? -32.426 -2.491 34.402 1.00 86.38 130 GLU A N 1
ATOM 1048 C CA . GLU A 1 130 ? -32.344 -3.394 35.554 1.00 86.38 130 GLU A CA 1
ATOM 1049 C C . GLU A 1 130 ? -30.895 -3.698 35.933 1.00 86.38 130 GLU A C 1
ATOM 1051 O O . GLU A 1 130 ? -30.546 -3.580 37.110 1.00 86.38 130 GLU A O 1
ATOM 1056 N N . LYS A 1 131 ? -30.029 -3.975 34.953 1.00 87.56 131 LYS A N 1
ATOM 1057 C CA . LYS A 1 131 ? -28.588 -4.150 35.184 1.00 87.56 131 LYS A CA 1
ATOM 1058 C C . LYS A 1 131 ? -27.949 -2.892 35.751 1.00 87.56 131 LYS A C 1
ATOM 1060 O O . LYS A 1 131 ? -27.201 -2.977 36.717 1.00 87.56 131 LYS A O 1
ATOM 1065 N N . GLU A 1 132 ? -28.305 -1.715 35.247 1.00 88.44 132 GLU A N 1
ATOM 1066 C CA . GLU A 1 132 ? -27.807 -0.453 35.794 1.00 88.44 132 GLU A CA 1
ATOM 1067 C C . GLU A 1 132 ? -28.261 -0.259 37.253 1.00 88.44 132 GLU A C 1
ATOM 1069 O O . GLU A 1 132 ? -27.501 0.211 38.104 1.00 88.44 132 GLU A O 1
ATOM 1074 N N . ARG A 1 133 ? -29.492 -0.659 37.595 1.00 88.19 133 ARG A N 1
ATOM 1075 C CA . ARG A 1 133 ? -29.969 -0.648 38.988 1.00 88.19 133 ARG A CA 1
ATOM 1076 C C . ARG A 1 133 ? -29.219 -1.653 39.854 1.00 88.19 133 ARG A C 1
ATOM 1078 O O . ARG A 1 133 ? -28.927 -1.334 41.007 1.00 88.19 133 ARG A O 1
ATOM 1085 N N . GLU A 1 134 ? -28.919 -2.840 39.343 1.00 88.44 134 GLU A N 1
ATOM 1086 C CA . GLU A 1 134 ? -28.130 -3.852 40.046 1.00 88.44 134 GLU A CA 1
ATOM 1087 C C . GLU A 1 134 ? -26.684 -3.405 40.252 1.00 88.44 134 GLU A C 1
ATOM 1089 O O . GLU A 1 134 ? -26.194 -3.482 41.375 1.00 88.44 134 GLU A O 1
ATOM 1094 N N . GLU A 1 135 ? -26.040 -2.815 39.249 1.00 88.06 135 GLU A N 1
ATOM 1095 C CA . GLU A 1 135 ? -24.715 -2.205 39.372 1.00 88.06 135 GLU A CA 1
ATOM 1096 C C . GLU A 1 135 ? -24.721 -1.038 40.359 1.00 88.06 135 GLU A C 1
ATOM 1098 O O . GLU A 1 135 ? -23.819 -0.912 41.182 1.00 88.06 135 GLU A O 1
ATOM 1103 N N . ARG A 1 136 ? -25.757 -0.189 40.352 1.00 87.81 136 ARG A N 1
ATOM 1104 C CA . ARG A 1 136 ? -25.927 0.858 41.374 1.00 87.81 136 ARG A CA 1
ATOM 1105 C C . ARG A 1 136 ? -26.077 0.250 42.769 1.00 87.81 136 ARG A C 1
ATOM 1107 O O . ARG A 1 136 ? -25.576 0.825 43.734 1.00 87.81 136 ARG A O 1
ATOM 1114 N N . ARG A 1 137 ? -26.747 -0.901 42.907 1.00 91.00 137 ARG A N 1
ATOM 1115 C CA . ARG A 1 137 ? -26.848 -1.634 44.182 1.00 91.00 137 ARG A CA 1
ATOM 1116 C C . ARG A 1 137 ? -25.506 -2.243 44.587 1.00 91.00 137 ARG A C 1
ATOM 1118 O O . ARG A 1 137 ? -25.165 -2.156 45.761 1.00 91.00 137 ARG A O 1
ATOM 1125 N N . GLN A 1 138 ? -24.750 -2.813 43.655 1.00 90.06 138 GLN A N 1
ATOM 1126 C CA . GLN A 1 138 ? -23.419 -3.375 43.899 1.00 90.06 138 GLN A CA 1
ATOM 1127 C C . GLN A 1 138 ? -22.426 -2.280 44.289 1.00 90.06 138 GLN A C 1
ATOM 1129 O O . GLN A 1 138 ? -21.861 -2.350 45.371 1.00 90.06 138 GLN A O 1
ATOM 1134 N N . LYS A 1 139 ? -22.356 -1.181 43.530 1.00 90.06 139 LYS A N 1
ATOM 1135 C CA . LYS A 1 139 ? -21.550 0.004 43.865 1.00 90.06 139 LYS A CA 1
ATOM 1136 C C . LYS A 1 139 ? -21.895 0.566 45.244 1.00 90.06 139 LYS A C 1
ATOM 1138 O O . LYS A 1 139 ? -21.007 0.939 46.000 1.00 90.06 139 LYS A O 1
ATOM 1143 N N . ARG A 1 140 ? -23.182 0.600 45.618 1.00 87.88 140 ARG A N 1
ATOM 1144 C CA . ARG A 1 140 ? -23.602 0.992 46.978 1.00 87.88 140 ARG A CA 1
ATOM 1145 C C . ARG A 1 140 ? -23.113 0.013 48.046 1.00 87.88 140 ARG A C 1
ATOM 1147 O O . ARG A 1 140 ? -22.699 0.466 49.105 1.00 87.88 140 ARG A O 1
ATOM 1154 N N . LYS A 1 141 ? -23.163 -1.297 47.794 1.00 91.56 141 LYS A N 1
ATOM 1155 C CA . LYS A 1 141 ? -22.652 -2.317 48.724 1.00 91.56 141 LYS A CA 1
ATOM 1156 C C . LYS A 1 141 ? -21.135 -2.220 48.880 1.00 91.56 141 LYS A C 1
ATOM 1158 O O . LYS A 1 141 ? -20.671 -2.146 50.007 1.00 91.56 141 LYS A O 1
ATOM 1163 N N . GLU A 1 142 ? -20.402 -2.105 47.779 1.00 89.75 142 GLU A N 1
ATOM 1164 C CA . GLU A 1 142 ? -18.942 -1.961 47.769 1.00 89.75 142 GLU A CA 1
ATOM 1165 C C . GLU A 1 142 ? -18.483 -0.695 48.500 1.00 89.75 142 GLU A C 1
ATOM 1167 O O . GLU A 1 142 ? -17.532 -0.736 49.273 1.00 89.75 142 GLU A O 1
ATOM 1172 N N . LEU A 1 143 ? -19.174 0.435 48.312 1.00 87.62 143 LEU A N 1
ATOM 1173 C CA . LEU A 1 143 ? -18.886 1.665 49.058 1.00 87.62 143 LEU A CA 1
ATOM 1174 C C . LEU A 1 143 ? -19.150 1.506 50.560 1.00 87.62 143 LEU A C 1
ATOM 1176 O O . LEU A 1 143 ? -18.409 2.048 51.377 1.00 87.62 143 LEU A O 1
ATOM 1180 N N . VAL A 1 144 ? -20.204 0.777 50.935 1.00 91.25 144 VAL A N 1
ATOM 1181 C CA . VAL A 1 144 ? -20.511 0.495 52.342 1.00 91.25 144 VAL A CA 1
ATOM 1182 C C . VAL A 1 144 ? -19.480 -0.453 52.953 1.00 91.25 144 VAL A C 1
ATOM 1184 O O . VAL A 1 144 ? -19.095 -0.236 54.097 1.00 91.25 144 VAL A O 1
ATOM 1187 N N . GLU A 1 145 ? -19.026 -1.472 52.224 1.00 88.38 145 GLU A N 1
ATOM 1188 C CA . GLU A 1 145 ? -17.979 -2.393 52.681 1.00 88.38 145 GLU A CA 1
ATOM 1189 C C . GLU A 1 145 ? -16.637 -1.682 52.835 1.00 88.38 145 GLU A C 1
ATOM 1191 O O . GLU A 1 145 ? -16.066 -1.739 53.918 1.00 88.38 145 GLU A O 1
ATOM 1196 N N . LYS A 1 146 ? -16.214 -0.878 51.853 1.00 89.81 146 LYS A N 1
ATOM 1197 C CA . LYS A 1 146 ? -15.013 -0.036 51.979 1.00 89.81 146 LYS A CA 1
ATOM 1198 C C . LYS A 1 146 ? -15.084 0.899 53.185 1.00 89.81 146 LYS A C 1
ATOM 1200 O O . LYS A 1 146 ? -14.152 0.955 53.974 1.00 89.81 146 LYS A O 1
ATOM 1205 N N . ARG A 1 147 ? -16.227 1.561 53.403 1.00 86.44 147 ARG A N 1
ATOM 1206 C CA . ARG A 1 147 ? -16.426 2.432 54.575 1.00 86.44 147 ARG A CA 1
ATOM 1207 C C . ARG A 1 147 ? -16.420 1.661 55.903 1.00 86.44 147 ARG A C 1
ATOM 1209 O O . ARG A 1 147 ? -16.144 2.249 56.946 1.00 86.44 147 ARG A O 1
ATOM 1216 N N . LYS A 1 148 ? -16.788 0.377 55.905 1.00 88.12 148 LYS A N 1
ATOM 1217 C CA . LYS A 1 148 ? -16.681 -0.488 57.091 1.00 88.12 148 LYS A CA 1
ATOM 1218 C C . LYS A 1 148 ? -15.237 -0.908 57.332 1.00 88.12 148 LYS A C 1
ATOM 1220 O O . LYS A 1 148 ? -14.792 -0.804 58.465 1.00 88.12 148 LYS A O 1
ATOM 1225 N N . GLU A 1 149 ? -14.518 -1.310 56.289 1.00 86.06 149 GLU A N 1
ATOM 1226 C CA . GLU A 1 149 ? -13.093 -1.644 56.361 1.00 86.06 149 GLU A CA 1
ATOM 1227 C C . GLU A 1 149 ? -12.265 -0.450 56.852 1.00 86.06 149 GLU A C 1
ATOM 1229 O O . GLU A 1 149 ? -11.435 -0.615 57.737 1.00 86.06 149 GLU A O 1
ATOM 1234 N N . GLU A 1 150 ? -12.543 0.762 56.360 1.00 83.25 150 GLU A N 1
ATOM 1235 C CA . GLU A 1 150 ? -11.919 2.004 56.839 1.00 83.25 150 GLU A CA 1
ATOM 1236 C C . GLU A 1 150 ? -12.195 2.238 58.330 1.00 83.25 150 GLU A C 1
ATOM 1238 O O . GLU A 1 150 ? -11.262 2.468 59.091 1.00 83.25 150 GLU A O 1
ATOM 1243 N N . ARG A 1 151 ? -13.448 2.085 58.788 1.00 77.56 151 ARG A N 1
ATOM 1244 C CA . ARG A 1 151 ? -13.780 2.196 60.221 1.00 77.56 151 ARG A CA 1
ATOM 1245 C C . ARG A 1 151 ? -13.125 1.111 61.068 1.00 77.56 151 ARG A C 1
ATOM 1247 O O . ARG A 1 151 ? -12.725 1.381 62.193 1.00 77.56 151 ARG A O 1
ATOM 1254 N N . GLU A 1 152 ? -13.040 -0.122 60.579 1.00 82.25 152 GLU A N 1
ATOM 1255 C CA . GLU A 1 152 ? -12.358 -1.209 61.286 1.00 82.25 152 GLU A CA 1
ATOM 1256 C C . GLU A 1 152 ? -10.852 -0.955 61.373 1.00 82.25 152 GLU A C 1
ATOM 1258 O O . GLU A 1 152 ? -10.256 -1.205 62.421 1.00 82.25 152 GLU A O 1
ATOM 1263 N N . GLN A 1 153 ? -10.249 -0.399 60.319 1.00 78.00 153 GLN A N 1
ATOM 1264 C CA . GLN A 1 153 ? -8.858 0.047 60.318 1.00 78.00 153 GLN A CA 1
ATOM 1265 C C . GLN A 1 153 ? -8.646 1.221 61.278 1.00 78.00 153 GLN A C 1
ATOM 1267 O O . GLN A 1 153 ? -7.730 1.159 62.088 1.00 78.00 153 GLN A O 1
ATOM 1272 N N . GLU A 1 154 ? -9.512 2.235 61.280 1.00 75.38 154 GLU A N 1
ATOM 1273 C CA . GLU A 1 154 ? -9.462 3.358 62.228 1.00 75.38 154 GLU A CA 1
ATOM 1274 C C . GLU A 1 154 ? -9.642 2.898 63.675 1.00 75.38 154 GLU A C 1
ATOM 1276 O O . GLU A 1 154 ? -8.905 3.326 64.557 1.00 75.38 154 GLU A O 1
ATOM 1281 N N . LEU A 1 155 ? -10.581 1.986 63.941 1.00 73.44 155 LEU A N 1
ATOM 1282 C CA . LEU A 1 155 ? -10.777 1.399 65.267 1.00 73.44 155 LEU A CA 1
ATOM 1283 C C . LEU A 1 155 ? -9.586 0.536 65.682 1.00 73.44 155 LEU A C 1
ATOM 1285 O O . LEU A 1 155 ? -9.258 0.494 66.866 1.00 73.44 155 LEU A O 1
ATOM 1289 N N . LYS A 1 156 ? -8.937 -0.155 64.741 1.00 75.50 156 LYS A N 1
ATOM 1290 C CA . LYS A 1 156 ? -7.710 -0.909 65.007 1.00 75.50 156 LYS A CA 1
ATOM 1291 C C . LYS A 1 156 ? -6.546 0.030 65.315 1.00 75.50 156 LYS A C 1
ATOM 1293 O O . LYS A 1 156 ? -5.890 -0.177 66.326 1.00 75.50 156 LYS A O 1
ATOM 1298 N N . VAL A 1 157 ? -6.374 1.101 64.540 1.00 74.62 157 VAL A N 1
ATOM 1299 C CA . VAL A 1 157 ? -5.388 2.162 64.797 1.00 74.62 157 VAL A CA 1
ATOM 1300 C C . VAL A 1 157 ? -5.664 2.839 66.143 1.00 74.62 157 VAL A C 1
ATOM 1302 O O . VAL A 1 157 ? -4.750 2.987 66.941 1.00 74.62 157 VAL A O 1
ATOM 1305 N N . LYS A 1 158 ? -6.919 3.175 66.467 1.00 67.94 158 LYS A N 1
ATOM 1306 C CA . LYS A 1 158 ? -7.307 3.784 67.753 1.00 67.94 158 LYS A CA 1
ATOM 1307 C C . LYS A 1 158 ? -7.120 2.831 68.936 1.00 67.94 158 LYS A C 1
ATOM 1309 O O . LYS A 1 158 ? -6.772 3.289 70.015 1.00 67.94 158 LYS A O 1
ATOM 1314 N N . LYS A 1 159 ? -7.323 1.522 68.759 1.00 67.25 159 LYS A N 1
ATOM 1315 C CA . LYS A 1 159 ? -7.004 0.509 69.782 1.00 67.25 159 LYS A CA 1
ATOM 1316 C C . LYS A 1 159 ? -5.499 0.319 69.952 1.00 67.25 159 LYS A C 1
ATOM 1318 O O . LYS A 1 159 ? -5.049 0.173 71.076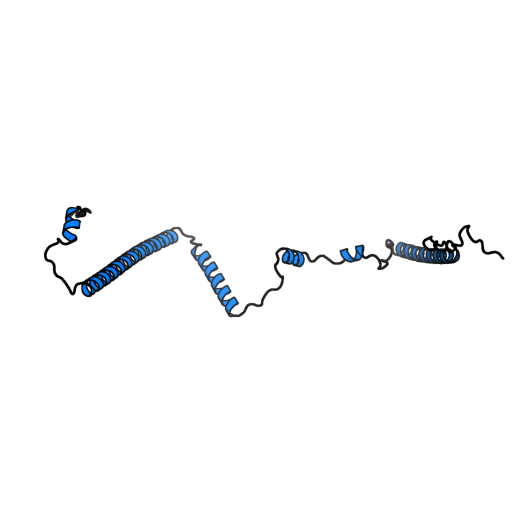 1.00 67.25 159 LYS A O 1
ATOM 1323 N N . GLU A 1 160 ? -4.733 0.354 68.863 1.00 61.19 160 GLU A N 1
ATOM 1324 C CA . GLU A 1 160 ? -3.266 0.311 68.904 1.00 61.19 160 GLU A CA 1
ATOM 1325 C C . GLU A 1 160 ? -2.666 1.595 69.508 1.00 61.19 160 GLU A C 1
ATOM 1327 O O . GLU A 1 160 ? -1.598 1.537 70.107 1.00 61.19 160 GLU A O 1
ATOM 1332 N N . TYR A 1 161 ? -3.360 2.737 69.411 1.00 55.22 161 TYR A N 1
ATOM 1333 C CA . TYR A 1 161 ? -2.914 4.032 69.948 1.00 55.22 161 TYR A CA 1
ATOM 1334 C C . TYR A 1 161 ? -3.518 4.400 71.318 1.00 55.22 161 TYR A C 1
ATOM 1336 O O . TYR A 1 161 ? -3.068 5.348 71.953 1.00 55.22 161 TYR A O 1
ATOM 1344 N N . GLY A 1 162 ? -4.556 3.690 71.765 1.00 48.88 162 GLY A N 1
ATOM 1345 C CA . GLY A 1 162 ? -5.387 4.035 72.925 1.00 48.88 162 GLY A CA 1
ATOM 1346 C C . GLY A 1 162 ? -5.259 3.084 74.113 1.00 48.88 162 GLY A C 1
ATOM 1347 O O . GLY A 1 162 ? -6.183 3.020 74.921 1.00 48.88 162 GLY A O 1
ATOM 1348 N N . ASP A 1 163 ? -4.154 2.344 74.217 1.00 46.16 163 ASP A N 1
ATOM 1349 C CA . ASP A 1 163 ? -3.822 1.578 75.429 1.00 46.16 163 ASP A CA 1
ATOM 1350 C C . ASP A 1 163 ? -3.107 2.442 76.492 1.00 46.16 163 ASP A C 1
ATOM 1352 O O . ASP A 1 163 ? -2.723 1.942 77.543 1.00 46.16 163 ASP A O 1
ATOM 1356 N N . ASP A 1 164 ? -2.985 3.758 76.262 1.00 46.00 164 ASP A N 1
ATOM 1357 C CA . ASP A 1 164 ? -2.573 4.722 77.281 1.00 46.00 164 ASP A CA 1
ATOM 1358 C C . ASP A 1 164 ? -3.430 6.005 77.224 1.00 46.00 164 ASP A C 1
ATOM 1360 O O . ASP A 1 164 ? -3.541 6.674 76.199 1.00 46.00 164 ASP A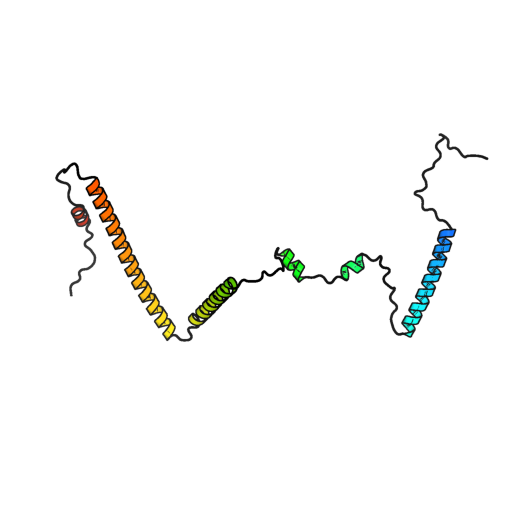 O 1
ATOM 1364 N N . VAL A 1 165 ? -3.983 6.359 78.390 1.00 46.69 165 VAL A N 1
ATOM 1365 C CA . VAL A 1 165 ? -4.686 7.608 78.758 1.00 46.69 165 VAL A CA 1
ATOM 1366 C C . VAL A 1 165 ? -6.184 7.726 78.392 1.00 46.69 165 VAL A C 1
ATOM 1368 O O . VAL A 1 165 ? -6.591 8.337 77.407 1.00 46.69 165 VAL A O 1
ATOM 1371 N N . ARG A 1 166 ? -7.039 7.258 79.317 1.00 47.75 166 ARG A N 1
ATOM 1372 C CA . ARG A 1 166 ? -8.417 7.755 79.510 1.00 47.75 166 ARG A CA 1
ATOM 1373 C C . ARG A 1 166 ? -8.369 9.184 80.071 1.00 47.75 166 ARG A C 1
ATOM 1375 O O . ARG A 1 166 ? -7.930 9.366 81.204 1.00 47.75 166 ARG A O 1
ATOM 1382 N N . VAL A 1 167 ? -8.890 10.162 79.333 1.00 40.00 167 VAL A N 1
ATOM 1383 C CA . VAL A 1 167 ? -9.393 11.424 79.899 1.00 40.00 167 VAL A CA 1
ATOM 1384 C C . VAL A 1 167 ? -10.901 11.431 79.688 1.00 40.00 167 VAL A C 1
ATOM 1386 O O . VAL A 1 167 ? -11.385 11.311 78.565 1.00 40.00 167 VAL A O 1
ATOM 1389 N N . GLU A 1 168 ? -11.633 11.458 80.795 1.00 41.59 168 GLU A N 1
ATOM 1390 C CA . GLU A 1 168 ? -13.089 11.504 80.825 1.00 41.59 168 GLU A CA 1
ATOM 1391 C C . GLU A 1 168 ? -13.584 12.858 80.304 1.00 41.59 168 GLU A C 1
ATOM 1393 O O . GLU A 1 168 ? -13.206 13.903 80.828 1.00 41.59 168 GLU A O 1
ATOM 1398 N N . GLY A 1 169 ? -14.479 12.811 79.316 1.00 49.31 169 GLY A N 1
ATOM 1399 C CA . GLY A 1 169 ? -15.413 13.894 79.030 1.00 49.31 169 GLY A CA 1
ATOM 1400 C C . GLY A 1 169 ? -15.107 14.735 77.800 1.00 49.31 169 GLY A C 1
ATOM 1401 O O . GLY A 1 169 ? -14.799 15.904 77.955 1.00 49.31 169 GLY A O 1
ATOM 1402 N N . GLU A 1 170 ? -15.331 14.201 76.597 1.00 43.03 170 GLU A N 1
ATOM 1403 C CA . GLU A 1 170 ? -15.752 15.015 75.449 1.00 43.03 170 GLU A CA 1
ATOM 1404 C C . GLU A 1 170 ? -16.806 14.235 74.654 1.00 43.03 170 GLU A C 1
ATOM 1406 O O . GLU A 1 170 ? -16.642 13.051 74.365 1.00 43.03 170 GLU A O 1
ATOM 1411 N N . HIS A 1 171 ? -17.934 14.904 74.426 1.00 44.50 171 HIS A N 1
ATOM 1412 C CA . HIS A 1 171 ? -19.179 14.386 73.869 1.00 44.50 171 HIS A CA 1
ATOM 1413 C C . HIS A 1 171 ? -18.996 13.678 72.523 1.00 44.50 171 HIS A C 1
ATOM 1415 O O . HIS A 1 171 ? -18.291 14.172 71.642 1.00 44.50 171 HIS A O 1
ATOM 1421 N N . ASP A 1 172 ? -19.695 12.553 72.371 1.00 46.84 172 ASP A N 1
ATOM 1422 C CA . ASP A 1 172 ? -19.708 11.724 71.172 1.00 46.84 172 ASP A CA 1
ATOM 1423 C C . ASP A 1 172 ? -20.055 12.546 69.917 1.00 46.84 172 ASP A C 1
ATOM 1425 O O . ASP A 1 172 ? -20.952 13.390 69.915 1.00 46.84 172 ASP A O 1
ATOM 1429 N N . GLU A 1 173 ? -19.363 12.270 68.811 1.00 56.59 173 GLU A N 1
ATOM 1430 C CA . GLU A 1 173 ? -19.563 12.899 67.493 1.00 56.59 173 GLU A CA 1
ATOM 1431 C C . GLU A 1 173 ? -21.027 12.807 66.997 1.00 56.59 173 GLU A C 1
ATOM 1433 O O . GLU A 1 173 ? -21.478 13.626 66.188 1.00 56.59 173 GLU A O 1
ATOM 1438 N N . ASP A 1 174 ? -21.789 11.853 67.539 1.00 53.25 174 ASP A N 1
ATOM 1439 C CA . ASP A 1 174 ? -23.223 11.665 67.319 1.00 53.25 174 ASP A CA 1
ATOM 1440 C C . ASP A 1 174 ? -24.078 12.834 67.863 1.00 53.25 174 ASP A C 1
ATOM 1442 O O . ASP A 1 174 ? -25.063 13.215 67.222 1.00 53.25 174 ASP A O 1
ATOM 1446 N N . ASP A 1 175 ? -23.678 13.485 68.964 1.00 61.16 175 ASP A N 1
ATOM 1447 C CA . ASP A 1 175 ? -24.378 14.654 69.529 1.00 61.16 175 ASP A CA 1
ATOM 1448 C C . ASP A 1 175 ? -24.146 15.921 68.679 1.00 61.16 175 ASP A C 1
ATOM 1450 O O . ASP A 1 175 ? -25.044 16.758 68.501 1.00 61.16 175 ASP A O 1
ATOM 1454 N N . MET A 1 176 ? -22.964 16.056 68.065 1.00 62.97 176 MET A N 1
ATOM 1455 C CA . MET A 1 176 ? -22.697 17.137 67.106 1.00 62.97 176 MET A CA 1
ATOM 1456 C C . MET A 1 176 ? -23.448 16.923 65.785 1.00 62.97 176 MET A C 1
ATOM 1458 O O . MET A 1 176 ? -23.969 17.877 65.205 1.00 62.97 176 MET A O 1
ATOM 1462 N N . MET A 1 177 ? -23.581 15.676 65.325 1.00 65.06 177 MET A N 1
ATOM 1463 C CA . MET A 1 177 ? -24.341 15.363 64.112 1.00 65.06 177 MET A CA 1
ATOM 1464 C C . MET A 1 177 ? -25.853 15.574 64.306 1.00 65.06 177 MET A C 1
ATOM 1466 O O . MET A 1 177 ? -26.532 16.065 63.399 1.00 65.06 177 MET A O 1
ATOM 1470 N N . ALA A 1 178 ? -26.369 15.277 65.503 1.00 63.69 178 ALA A N 1
ATOM 1471 C CA . ALA A 1 178 ? -27.756 15.536 65.883 1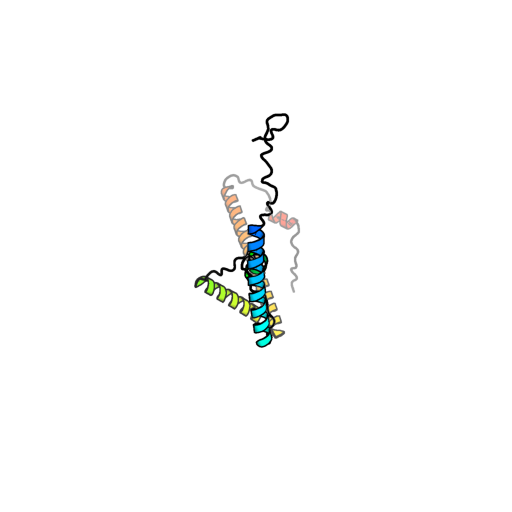.00 63.69 178 ALA A CA 1
ATOM 1472 C C . ALA A 1 178 ? -28.070 17.040 66.004 1.00 63.69 178 ALA A C 1
ATOM 1474 O O . ALA A 1 178 ? -29.143 17.482 65.586 1.00 63.69 178 ALA A O 1
ATOM 1475 N N . SER A 1 179 ? -27.132 17.848 66.511 1.00 60.91 179 SER A N 1
ATOM 1476 C CA . SER A 1 179 ? -27.306 19.307 66.624 1.00 60.91 179 SER A CA 1
ATOM 1477 C C . SER A 1 179 ? -27.220 20.054 65.282 1.00 60.91 179 SER A C 1
ATOM 1479 O O . SER A 1 179 ? -27.787 21.139 65.150 1.00 60.91 179 SER A O 1
ATOM 1481 N N . MET A 1 180 ? -26.607 19.454 64.253 1.00 65.62 180 MET A N 1
ATOM 1482 C CA . MET A 1 180 ? -26.537 19.996 62.883 1.00 65.62 180 MET A CA 1
ATOM 1483 C C . MET A 1 180 ? -27.777 19.697 62.013 1.00 65.62 180 MET A C 1
ATOM 1485 O O . MET A 1 180 ? -27.806 20.043 60.833 1.00 65.62 180 MET A O 1
ATOM 1489 N N . GLY A 1 181 ? -28.836 19.096 62.571 1.00 57.88 181 GLY A N 1
ATOM 1490 C CA . GLY A 1 181 ? -30.163 19.071 61.940 1.00 57.88 181 GLY A CA 1
ATOM 1491 C C . GLY A 1 181 ? -30.321 18.164 60.710 1.00 57.88 181 GLY A C 1
ATOM 1492 O O . GLY A 1 181 ? -31.296 18.310 59.972 1.00 57.88 181 GLY A O 1
ATOM 1493 N N . ILE A 1 182 ? -29.434 17.187 60.487 1.00 54.41 182 ILE A N 1
ATOM 1494 C CA . ILE A 1 182 ? -29.599 16.156 59.442 1.00 54.41 182 ILE A CA 1
ATOM 1495 C C . ILE A 1 182 ? -30.501 15.026 59.972 1.00 54.41 182 ILE A C 1
ATOM 1497 O O . ILE A 1 182 ? -30.121 13.865 60.073 1.00 54.41 182 ILE A O 1
ATOM 1501 N N . ILE A 1 183 ? -31.740 15.369 60.314 1.00 53.28 183 ILE A N 1
ATOM 1502 C CA . ILE A 1 183 ? -32.846 14.416 60.462 1.00 53.28 183 ILE A CA 1
ATOM 1503 C C . ILE A 1 183 ? -33.966 14.959 59.578 1.00 53.28 183 ILE A C 1
ATOM 1505 O O . ILE A 1 183 ? -34.833 15.707 60.019 1.00 53.28 183 ILE A O 1
ATOM 1509 N N . GLY A 1 184 ? -33.888 14.666 58.279 1.00 60.00 184 GLY A N 1
ATOM 1510 C CA . GLY A 1 184 ? -34.705 15.370 57.291 1.00 60.00 184 GLY A CA 1
ATOM 1511 C C . GLY A 1 184 ? -34.801 14.688 55.934 1.00 60.00 184 GLY A C 1
ATOM 1512 O O . GLY A 1 184 ? -34.511 15.312 54.921 1.00 60.00 184 GLY A O 1
ATOM 1513 N N . PHE A 1 185 ? -35.247 13.430 55.883 1.00 53.44 185 PHE A N 1
ATOM 1514 C CA . PHE A 1 185 ? -35.875 12.908 54.665 1.00 53.44 185 PHE A CA 1
ATOM 1515 C C . PHE A 1 185 ? -36.995 11.909 54.991 1.00 53.44 185 PHE A C 1
ATOM 1517 O O . PHE A 1 185 ? -36.808 10.698 54.993 1.00 53.44 185 PHE A O 1
ATOM 1524 N N . GLY A 1 186 ? -38.177 12.460 55.285 1.00 51.97 186 GLY A N 1
ATOM 1525 C CA . GLY A 1 186 ? -39.465 11.863 54.925 1.00 51.97 186 GLY A CA 1
ATOM 1526 C C . GLY A 1 186 ? -39.848 10.520 55.551 1.00 51.97 186 GLY A C 1
ATOM 1527 O O . GLY A 1 186 ? -40.022 9.542 54.830 1.00 51.97 186 GLY A O 1
ATOM 1528 N N . SER A 1 187 ? -40.145 10.485 56.854 1.00 49.53 187 SER A N 1
ATOM 1529 C CA . SER A 1 187 ? -41.109 9.509 57.382 1.00 49.53 187 SER A CA 1
ATOM 1530 C C . SER A 1 187 ? -42.534 10.057 57.212 1.00 49.53 187 SER A C 1
ATOM 1532 O O . SER A 1 187 ? -43.098 10.650 58.133 1.00 49.53 187 SER A O 1
ATOM 1534 N N . SER A 1 188 ? -43.144 9.883 56.039 1.00 42.59 188 SER A N 1
ATOM 1535 C CA . SER A 1 188 ? -44.600 10.012 55.911 1.00 42.59 188 SER A CA 1
ATOM 1536 C C . SER A 1 188 ? -45.224 8.647 56.178 1.00 42.59 188 SER A C 1
ATOM 1538 O O . SER A 1 188 ? -45.153 7.747 55.345 1.00 42.59 188 SER A O 1
ATOM 1540 N N . LYS A 1 189 ? -45.813 8.484 57.362 1.00 47.03 189 LYS A N 1
ATOM 1541 C CA . LYS A 1 189 ? -46.628 7.320 57.700 1.00 47.03 189 LYS A CA 1
ATOM 1542 C C . LYS A 1 189 ? -48.067 7.592 57.260 1.00 47.03 189 LYS A C 1
ATOM 1544 O O . LYS A 1 189 ? -48.760 8.374 57.908 1.00 47.03 189 LYS A O 1
ATOM 1549 N N . LYS A 1 190 ? -48.482 6.949 56.171 1.00 35.44 190 LYS A N 1
ATOM 1550 C CA . LYS A 1 190 ? -49.799 6.335 55.963 1.00 35.44 190 LYS A CA 1
ATOM 1551 C C . LYS A 1 190 ? -49.648 5.248 54.912 1.00 35.44 190 LYS A C 1
ATOM 1553 O O . LYS A 1 190 ? -49.007 5.541 53.882 1.00 35.44 190 LYS A O 1
#

Foldseek 3Di:
DDDPAPPPRDDPPPPVPDDDPDVVVVVVVVVVVVVVVVVLVVQCVVCVVVVHHDDDDDPPPCPVVVVVVPDDPPPCVVCVVVVHHPDDDDDDPVRVVVVVVVVVVVVVVVVVVPPVDPVVVVVVVVVVVVVVVVVVVVVVVVVVVVVVVVVVVVVVVCVVVVPDDDDDDDDDPVVVVVVVPPPDDDPDDD

Secondary structure (DSSP, 8-state):
------TTS------TTS----HHHHHHHHHHHHHHHHHHHHHHHHHHHTT----PPP-S--HHHHHHHS---HHHHHHHHHT--S-PPPPPHHHHHHHHHHHHHHHHHHHHH----HHHHHHHHHHHHHHHHHHHHHHHHHHHHHHHHHHHHHHHHHHHH-SS--------HHHHHHHTT---S-----

Sequence (190 aa):
MASKKGAYDTKASDTDFRKKYDRAEYAEKAKEREAKEKEEGRLRYEAKLAGKKYYAPLTGDETLTQARANRLDVSANHLRAIGQTGEVQRAGVEDVRRRIDEIWERIQAEKKNEVVSLGERLEGRRVEEEKEREERRQKRKELVEKRKEEREQELKVKKEYGDDVRVEGEHDEDDMMASMGIIGFGSSKK

Radius of gyration: 51.91 Å; chains: 1; bounding box: 116×55×132 Å

pLDDT: mean 77.32, std 15.41, range [35.44, 97.69]